Protein AF-A0A818KRZ2-F1 (afdb_monomer_lite)

Foldseek 3Di:
DDDDDPPDDPVCVVVVVVVLVCLQPPVLVVLVVLQVCQVPPPAFAAAEAEFAAFPLAPPPVVVDTDDPPLCVCLCVVDPPPSRHGDPLSSVLSVLNVQLVVCCVPVVCSDHGDDAQAWHWYQYPDPVRIDTDRPDHPVSLQVSLVSCCVVPVLAQQNDQDQVVLVVRPQWHDDDRGIHGDDDPPPPPPDPPPPPPPPPVPPDPPPDDDD

Structure (mmCIF, N/CA/C/O backbone):
data_AF-A0A818KRZ2-F1
#
_entry.id   AF-A0A818KRZ2-F1
#
loop_
_atom_site.group_PDB
_atom_site.id
_atom_site.type_symbol
_atom_site.label_atom_id
_atom_site.label_alt_id
_atom_site.label_comp_id
_atom_site.label_asym_id
_atom_site.label_entity_id
_atom_site.label_seq_id
_atom_site.pdbx_PDB_ins_code
_atom_site.Cartn_x
_atom_site.Cartn_y
_atom_site.Cartn_z
_atom_site.occupancy
_atom_site.B_iso_or_equiv
_atom_site.auth_seq_id
_atom_site.aut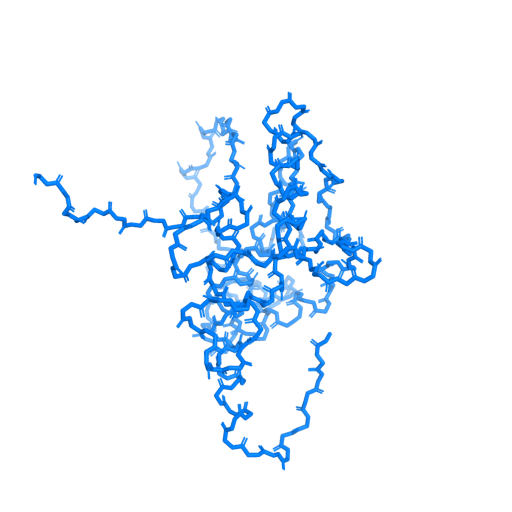h_comp_id
_atom_site.auth_asym_id
_atom_site.auth_atom_id
_atom_site.pdbx_PDB_model_num
ATOM 1 N N . MET A 1 1 ? -12.958 5.045 -10.271 1.00 35.22 1 MET A N 1
ATOM 2 C CA . MET A 1 1 ? -12.657 4.332 -11.533 1.00 35.22 1 MET A CA 1
ATOM 3 C C . MET A 1 1 ? -13.160 2.905 -11.387 1.00 35.22 1 MET A C 1
ATOM 5 O O . MET A 1 1 ? -12.736 2.282 -10.426 1.00 35.22 1 MET A O 1
ATOM 9 N N . LEU A 1 2 ? -14.032 2.307 -12.196 1.00 37.75 2 LEU A N 1
ATOM 10 C CA . LEU A 1 2 ? -15.105 2.697 -13.127 1.00 37.75 2 LEU A CA 1
ATOM 11 C C . LEU A 1 2 ? -16.080 1.497 -13.057 1.00 37.75 2 LEU A C 1
ATOM 13 O O . LEU A 1 2 ? -15.628 0.360 -12.931 1.00 37.75 2 LEU A O 1
ATOM 17 N N . ILE A 1 3 ? -17.388 1.747 -13.086 1.00 43.53 3 ILE A N 1
ATOM 18 C CA . ILE A 1 3 ? -18.401 0.705 -13.301 1.00 43.53 3 ILE A CA 1
ATOM 19 C C . ILE A 1 3 ? -18.205 0.212 -14.738 1.00 43.53 3 ILE A C 1
ATOM 21 O O . ILE A 1 3 ? -18.146 1.050 -15.638 1.00 43.53 3 ILE A O 1
ATOM 25 N N . VAL A 1 4 ? -18.084 -1.098 -14.956 1.00 43.69 4 VAL A N 1
ATOM 26 C CA . VAL A 1 4 ? -18.073 -1.669 -16.308 1.00 43.69 4 VAL A CA 1
ATOM 27 C C . VAL A 1 4 ? -19.298 -2.561 -16.473 1.00 43.69 4 VAL A C 1
ATOM 29 O O . VAL A 1 4 ? -19.545 -3.468 -15.680 1.00 43.69 4 VAL A O 1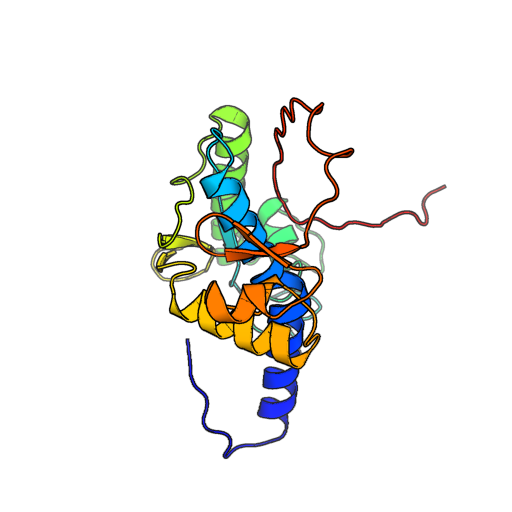
ATOM 32 N N . ASP A 1 5 ? -20.075 -2.191 -17.484 1.00 36.03 5 ASP A N 1
ATOM 33 C CA . ASP A 1 5 ? -21.198 -2.884 -18.102 1.00 36.03 5 ASP A CA 1
ATOM 34 C C . ASP A 1 5 ? -20.821 -4.343 -18.459 1.00 36.03 5 ASP A C 1
ATOM 36 O O . ASP A 1 5 ? -19.790 -4.555 -19.095 1.00 36.03 5 ASP A O 1
ATOM 40 N N . PRO A 1 6 ? -21.608 -5.359 -18.058 1.00 41.44 6 PRO A N 1
ATOM 41 C CA . PRO A 1 6 ? -21.278 -6.777 -18.237 1.00 41.44 6 PRO A CA 1
ATOM 42 C C . PRO A 1 6 ? -21.493 -7.314 -19.668 1.00 41.44 6 PRO A C 1
ATOM 44 O O . PRO A 1 6 ? -21.598 -8.526 -19.851 1.00 41.44 6 PRO A O 1
ATOM 47 N N . SER A 1 7 ? -21.596 -6.462 -20.690 1.00 37.22 7 SER A N 1
ATOM 48 C CA . SER A 1 7 ? -21.938 -6.887 -22.056 1.00 37.22 7 SER A CA 1
ATOM 49 C C . SER A 1 7 ? -20.762 -7.276 -22.973 1.00 37.22 7 SER A C 1
ATOM 51 O O . SER A 1 7 ? -20.989 -7.477 -24.168 1.00 37.22 7 SER A O 1
ATOM 53 N N . THR A 1 8 ? -19.530 -7.474 -22.478 1.00 38.91 8 THR A N 1
ATOM 54 C CA . THR A 1 8 ? -18.381 -7.861 -23.331 1.00 38.91 8 THR A CA 1
ATOM 55 C C . THR A 1 8 ? -17.451 -8.960 -22.762 1.00 38.91 8 THR A C 1
ATOM 57 O O . THR A 1 8 ? -17.523 -9.355 -21.609 1.00 38.91 8 THR A O 1
ATOM 60 N N . THR A 1 9 ? -16.666 -9.535 -23.683 1.00 45.22 9 THR A N 1
ATOM 61 C CA . THR A 1 9 ? -15.865 -10.788 -23.743 1.00 45.22 9 THR A CA 1
ATOM 62 C C . THR A 1 9 ? -15.021 -11.246 -22.531 1.00 45.22 9 THR A C 1
ATOM 64 O O . THR A 1 9 ? -14.650 -10.438 -21.696 1.00 45.22 9 THR A O 1
ATOM 67 N N . ASP A 1 10 ? -14.584 -12.523 -22.524 1.00 49.34 10 ASP A N 1
ATOM 68 C CA . ASP A 1 10 ? -13.749 -13.258 -21.531 1.00 49.34 10 ASP A CA 1
ATOM 69 C C . ASP A 1 10 ? -12.653 -12.481 -20.762 1.00 49.34 10 ASP A C 1
ATOM 71 O O . ASP A 1 10 ? -12.344 -12.813 -19.613 1.00 49.34 10 ASP A O 1
ATOM 75 N N . LYS A 1 11 ? -12.067 -11.431 -21.354 1.00 55.47 11 LYS A N 1
ATOM 76 C CA . LYS A 1 11 ? -11.129 -10.524 -20.667 1.00 55.47 11 LYS A CA 1
ATOM 77 C C . LYS A 1 11 ? -11.783 -9.794 -19.489 1.00 55.47 11 LYS A C 1
ATOM 79 O O . LYS A 1 11 ? -11.109 -9.532 -18.495 1.00 55.47 11 LYS A O 1
ATOM 84 N N . ASP A 1 12 ? -13.081 -9.524 -19.562 1.00 65.44 12 ASP A N 1
ATOM 85 C CA . ASP A 1 12 ? -13.836 -8.832 -18.521 1.00 65.44 12 ASP A CA 1
ATOM 86 C C . ASP A 1 12 ? -14.047 -9.727 -17.295 1.00 65.44 12 ASP A C 1
ATOM 88 O O . ASP A 1 12 ? -13.900 -9.248 -16.173 1.00 65.44 12 ASP A O 1
ATOM 92 N N . TYR A 1 13 ? -14.249 -11.040 -17.472 1.00 72.06 13 TYR A N 1
ATOM 93 C CA . TYR A 1 13 ? -14.321 -11.988 -16.352 1.00 72.06 13 TYR A CA 1
ATOM 94 C C . TYR A 1 13 ? -12.969 -12.208 -15.682 1.00 72.06 13 TYR A C 1
ATOM 96 O O . TYR A 1 13 ? -12.889 -12.177 -14.454 1.00 72.06 13 TYR A O 1
ATOM 104 N N . PHE A 1 14 ? -11.900 -12.397 -16.463 1.00 74.56 14 PHE A N 1
ATOM 105 C CA . PHE A 1 14 ? -10.555 -12.531 -15.904 1.00 74.56 14 PHE A CA 1
ATOM 106 C C . PHE A 1 14 ? -10.161 -11.275 -15.115 1.00 74.56 14 PHE A C 1
ATOM 108 O O . PHE A 1 14 ? -9.671 -11.371 -13.986 1.00 74.56 14 PHE A O 1
ATOM 115 N N . ASN A 1 15 ? -10.417 -10.092 -15.680 1.00 72.75 15 ASN A N 1
ATOM 116 C CA . ASN A 1 15 ? -10.163 -8.829 -15.003 1.00 72.75 15 ASN A CA 1
ATOM 117 C C . ASN A 1 15 ? -11.039 -8.695 -13.755 1.00 72.75 15 ASN A C 1
ATOM 119 O O . ASN A 1 15 ? -10.509 -8.411 -12.686 1.00 72.75 15 ASN A O 1
ATOM 123 N N . ALA A 1 16 ? -12.349 -8.943 -13.846 1.00 73.06 16 ALA A N 1
ATOM 124 C CA . ALA A 1 16 ? -13.262 -8.867 -12.706 1.00 73.06 16 ALA A CA 1
ATOM 125 C C . ALA A 1 16 ? -12.842 -9.804 -11.566 1.00 73.06 16 ALA A C 1
ATOM 127 O O . ALA A 1 16 ? -12.802 -9.381 -10.410 1.00 73.06 16 ALA A O 1
ATOM 128 N N . PHE A 1 17 ? -12.458 -11.041 -11.884 1.00 79.75 17 PHE A N 1
ATOM 129 C CA . PHE A 1 17 ? -11.946 -11.996 -10.907 1.00 79.75 17 PHE A CA 1
ATOM 130 C C . PHE A 1 17 ? -10.616 -11.533 -10.297 1.00 79.75 17 PHE A C 1
ATOM 132 O O . PHE A 1 17 ? -10.459 -11.547 -9.079 1.00 79.75 17 PHE A O 1
ATOM 139 N N . SER A 1 18 ? -9.683 -11.039 -11.114 1.00 77.56 18 SER A N 1
ATOM 140 C CA . SER A 1 18 ? -8.402 -10.500 -10.636 1.00 77.56 18 SER A CA 1
ATOM 141 C C . SER A 1 18 ? -8.599 -9.302 -9.704 1.00 77.56 18 SER A C 1
ATOM 143 O O . SER A 1 18 ? -7.968 -9.223 -8.651 1.00 77.56 18 SER A O 1
ATOM 145 N N . TRP A 1 19 ? -9.526 -8.398 -10.036 1.00 76.31 19 TRP A N 1
ATOM 146 C CA . TRP A 1 19 ? -9.917 -7.283 -9.174 1.00 76.31 19 TRP A CA 1
ATOM 147 C C . TRP A 1 19 ? -10.544 -7.763 -7.873 1.00 76.31 19 TRP A C 1
ATOM 149 O O . TRP A 1 19 ? -10.250 -7.209 -6.818 1.00 76.31 19 TRP A O 1
ATOM 159 N N . LEU A 1 20 ? -11.414 -8.767 -7.936 1.00 78.25 20 LEU A N 1
ATOM 160 C CA . LEU A 1 20 ? -12.075 -9.343 -6.773 1.00 78.25 20 LEU A CA 1
ATOM 161 C C . LEU A 1 20 ? -11.045 -9.941 -5.795 1.00 78.25 20 LEU A C 1
ATOM 163 O O . LEU A 1 20 ? -11.058 -9.593 -4.615 1.00 78.25 20 LEU A O 1
ATOM 167 N N . ILE A 1 21 ? -10.094 -10.731 -6.300 1.00 82.00 21 ILE A N 1
ATOM 168 C CA . ILE A 1 21 ? -8.977 -11.304 -5.530 1.00 82.00 21 ILE A CA 1
ATOM 169 C C . ILE A 1 21 ? -8.075 -10.201 -4.958 1.00 82.00 21 ILE A C 1
ATOM 171 O O . ILE A 1 21 ? -7.775 -10.212 -3.766 1.00 82.00 21 ILE A O 1
ATOM 175 N N . ALA A 1 22 ? -7.688 -9.205 -5.761 1.00 78.12 22 ALA A N 1
ATOM 176 C CA . ALA A 1 22 ? -6.863 -8.088 -5.293 1.00 78.12 22 ALA A CA 1
ATOM 177 C C . ALA A 1 22 ? -7.568 -7.243 -4.214 1.00 78.12 22 ALA A C 1
ATOM 179 O O . ALA A 1 22 ? -6.926 -6.784 -3.263 1.00 78.12 22 ALA A O 1
ATOM 180 N N . ASN A 1 23 ? -8.888 -7.053 -4.336 1.00 79.19 23 ASN A N 1
ATOM 181 C CA . ASN A 1 23 ? -9.690 -6.369 -3.323 1.00 79.19 23 ASN A CA 1
ATOM 182 C C . ASN A 1 23 ? -9.704 -7.155 -2.011 1.00 79.19 23 ASN A C 1
ATOM 184 O O . ASN A 1 23 ? -9.446 -6.564 -0.965 1.00 79.19 23 ASN A O 1
ATOM 188 N N . TYR A 1 24 ? -9.947 -8.465 -2.075 1.00 80.44 24 TYR A N 1
ATOM 189 C CA . TYR A 1 24 ? -10.040 -9.319 -0.894 1.00 80.44 24 TYR A CA 1
ATOM 190 C C . TYR A 1 24 ? -8.699 -9.488 -0.169 1.00 80.44 24 TYR A C 1
ATOM 192 O O . TYR A 1 24 ? -8.632 -9.268 1.034 1.00 80.44 24 TYR A O 1
ATOM 200 N N . TYR A 1 25 ? -7.615 -9.811 -0.880 1.00 81.19 25 TYR A N 1
ATOM 201 C CA . TYR A 1 25 ? -6.333 -10.130 -0.238 1.00 81.19 25 TYR A CA 1
ATOM 202 C C . TYR A 1 25 ? -5.458 -8.918 0.087 1.00 81.19 25 TYR A C 1
ATOM 204 O O . TYR A 1 25 ? -4.608 -9.010 0.971 1.00 81.19 25 TYR A O 1
ATOM 212 N N . CYS A 1 26 ? -5.610 -7.797 -0.623 1.00 81.75 26 CYS A N 1
ATOM 213 C CA . CYS A 1 26 ? -4.684 -6.670 -0.487 1.00 81.75 26 CYS A CA 1
ATOM 214 C C . CYS A 1 26 ? -5.391 -5.363 -0.142 1.00 81.75 26 CYS A C 1
ATOM 216 O O . CYS A 1 26 ? -5.115 -4.779 0.907 1.00 81.75 26 CYS A O 1
ATOM 218 N N . TYR A 1 27 ? -6.287 -4.883 -1.008 1.00 79.94 27 TYR A N 1
ATOM 219 C CA . TYR A 1 27 ? -6.831 -3.527 -0.881 1.00 79.94 27 TYR A CA 1
ATOM 220 C C . TYR A 1 27 ? -7.712 -3.355 0.356 1.00 79.94 27 TYR A C 1
ATOM 222 O O . TYR A 1 27 ? -7.493 -2.416 1.118 1.00 79.94 27 TYR A O 1
ATOM 230 N N . CYS A 1 28 ? -8.688 -4.240 0.573 1.00 81.25 28 CYS A N 1
ATOM 231 C CA . CYS A 1 28 ? -9.624 -4.105 1.685 1.00 81.25 28 CYS A CA 1
ATOM 232 C C . CYS A 1 28 ? -8.955 -4.321 3.049 1.00 81.25 28 CYS A C 1
ATOM 234 O O . CYS A 1 28 ? -9.102 -3.439 3.896 1.00 81.25 28 CYS A O 1
ATOM 236 N N . PRO A 1 29 ? -8.139 -5.373 3.267 1.00 82.31 29 PRO A N 1
ATOM 237 C CA . PRO A 1 29 ? -7.411 -5.533 4.526 1.00 82.31 29 PRO A CA 1
ATOM 238 C C . PRO A 1 29 ? -6.482 -4.353 4.834 1.00 82.31 29 PRO A C 1
ATOM 240 O O . PRO A 1 29 ? -6.489 -3.838 5.951 1.00 82.31 29 PRO A O 1
ATOM 243 N N . SER A 1 30 ? -5.727 -3.871 3.836 1.00 83.88 30 SER A N 1
ATOM 244 C CA . SER A 1 30 ? -4.845 -2.709 4.015 1.00 83.88 30 SER A CA 1
ATOM 245 C C . SER A 1 30 ? -5.645 -1.466 4.391 1.00 83.88 30 SER A C 1
ATOM 247 O O . SER A 1 30 ? -5.262 -0.728 5.292 1.00 83.88 30 SER A O 1
ATOM 249 N N . PHE A 1 31 ? -6.787 -1.256 3.738 1.00 79.25 31 PHE A N 1
ATOM 250 C CA . PHE A 1 31 ? -7.674 -0.141 4.026 1.00 79.25 31 PHE A CA 1
ATOM 251 C C . PHE A 1 31 ? -8.222 -0.165 5.462 1.00 79.25 31 PHE A C 1
ATOM 253 O O . PHE A 1 31 ? -8.087 0.838 6.169 1.00 79.25 31 PHE A O 1
ATOM 260 N N . TYR A 1 32 ? -8.793 -1.289 5.914 1.00 76.88 32 TYR A N 1
ATOM 261 C CA . TYR A 1 32 ? -9.285 -1.416 7.291 1.00 76.88 32 TYR A CA 1
ATOM 262 C C . TYR A 1 32 ? -8.161 -1.188 8.301 1.00 76.88 32 TYR A C 1
ATOM 264 O O . TYR A 1 32 ? -8.336 -0.420 9.247 1.00 76.88 32 TYR A O 1
ATOM 272 N N . LEU A 1 33 ? -6.978 -1.755 8.049 1.00 81.25 33 LEU A N 1
ATOM 273 C CA . LEU A 1 33 ? -5.803 -1.550 8.888 1.00 81.25 33 LEU A CA 1
ATOM 274 C C . LEU A 1 33 ? -5.402 -0.070 8.967 1.00 81.25 33 LEU A C 1
ATOM 276 O O . LEU A 1 33 ? -5.163 0.440 10.059 1.00 81.25 33 LEU A O 1
ATOM 280 N N . PHE A 1 34 ? -5.355 0.648 7.843 1.00 83.50 34 PHE A N 1
ATOM 281 C CA . PHE A 1 34 ? -4.995 2.069 7.837 1.00 83.50 34 PHE A CA 1
ATOM 282 C C . PHE A 1 34 ? -6.026 2.935 8.566 1.00 83.50 34 PHE A C 1
ATOM 284 O O . PHE A 1 34 ? -5.635 3.841 9.300 1.00 83.50 34 PHE A O 1
ATOM 291 N N . ASN A 1 35 ? -7.322 2.650 8.414 1.00 79.62 35 ASN A N 1
ATOM 292 C CA . ASN A 1 35 ? -8.381 3.348 9.146 1.00 79.62 35 ASN A CA 1
ATOM 293 C C . ASN A 1 35 ? -8.327 3.081 10.649 1.00 79.62 35 ASN A C 1
ATOM 295 O O . ASN A 1 35 ? -8.417 4.020 11.444 1.00 79.62 35 ASN A O 1
ATOM 299 N N . TYR A 1 36 ? -8.149 1.818 11.035 1.00 78.06 36 TYR A N 1
ATOM 300 C CA . TYR A 1 36 ? -8.000 1.427 12.428 1.00 78.06 36 TYR A CA 1
ATOM 301 C C . TYR A 1 36 ? -6.804 2.145 13.056 1.00 78.06 36 TYR A C 1
ATOM 303 O O . TYR A 1 36 ? -6.960 2.883 14.029 1.00 78.06 36 TYR A O 1
ATOM 311 N N . LEU A 1 37 ? -5.626 2.036 12.432 1.00 79.81 37 LEU A N 1
ATOM 312 C CA . LEU A 1 37 ? -4.413 2.699 12.903 1.00 79.81 37 LEU A CA 1
ATOM 313 C C . LEU A 1 37 ? -4.586 4.220 12.974 1.00 79.81 37 LEU A C 1
ATOM 315 O O . LEU A 1 37 ? -4.129 4.822 13.939 1.00 79.81 37 LEU A O 1
ATOM 319 N N . ALA A 1 38 ? -5.261 4.848 12.006 1.00 79.19 38 ALA A N 1
ATOM 320 C CA . ALA A 1 38 ? -5.508 6.293 12.020 1.00 79.19 38 ALA A CA 1
ATOM 321 C C . ALA A 1 38 ? -6.427 6.740 13.165 1.00 79.19 38 ALA A C 1
ATOM 323 O O . ALA A 1 38 ? -6.369 7.898 13.570 1.00 79.19 38 ALA A O 1
ATOM 324 N N . THR A 1 39 ? -7.265 5.834 13.674 1.00 77.88 39 THR A N 1
ATOM 325 C CA . THR A 1 39 ? -8.173 6.095 14.798 1.00 77.88 39 THR A CA 1
ATOM 326 C C . THR A 1 39 ? -7.473 5.902 16.139 1.00 77.88 39 THR A C 1
ATOM 328 O O . THR A 1 39 ? -7.672 6.690 17.061 1.00 77.88 39 THR A O 1
ATOM 331 N N . ILE A 1 40 ? -6.664 4.846 16.263 1.00 76.06 40 ILE A N 1
ATOM 332 C CA . ILE A 1 40 ? -6.110 4.419 17.555 1.00 76.06 40 ILE A CA 1
ATOM 333 C C . ILE A 1 40 ? -4.674 4.891 17.811 1.00 76.06 40 ILE A C 1
ATOM 335 O O . ILE A 1 40 ? -4.226 4.903 18.956 1.00 76.06 40 ILE A O 1
ATOM 339 N N . SER A 1 41 ? -3.927 5.251 16.767 1.00 78.38 41 SER A N 1
ATOM 340 C CA . SER A 1 41 ? -2.526 5.651 16.884 1.00 78.38 41 SER A CA 1
ATOM 341 C C . SER A 1 41 ? -2.391 7.159 17.044 1.00 78.38 41 SER A C 1
ATOM 343 O O . SER A 1 41 ? -3.011 7.938 16.328 1.00 78.38 41 SER A O 1
ATOM 345 N N . SER A 1 42 ? -1.491 7.582 17.930 1.00 80.19 42 SER A N 1
ATOM 346 C CA . SER A 1 42 ? -1.014 8.969 17.987 1.00 80.19 42 SER A CA 1
ATOM 347 C C . SER A 1 42 ? 0.066 9.271 16.939 1.00 80.19 42 SER A C 1
ATOM 349 O O . SER A 1 42 ? 0.474 10.423 16.782 1.00 80.19 42 SER A O 1
ATOM 351 N N . SER A 1 43 ? 0.556 8.249 16.229 1.00 85.12 43 SER A N 1
ATOM 352 C CA . SER A 1 43 ? 1.598 8.394 15.211 1.00 85.12 43 SER A CA 1
ATOM 353 C C . SER A 1 43 ? 1.019 8.833 13.870 1.00 85.12 43 SER A C 1
ATOM 355 O O . SER A 1 43 ? -0.072 8.426 13.482 1.00 85.12 43 SER A O 1
ATOM 357 N N . SER A 1 44 ? 1.793 9.617 13.116 1.00 87.69 44 SER A N 1
ATOM 358 C CA . SER A 1 44 ? 1.449 9.932 11.728 1.00 87.69 44 SER A CA 1
ATOM 359 C C . SER A 1 44 ? 1.585 8.694 10.843 1.00 87.69 44 SER A C 1
ATOM 361 O O . SER A 1 44 ? 2.604 8.007 10.879 1.00 87.69 44 SER A O 1
ATOM 363 N N . ILE A 1 45 ? 0.567 8.438 10.027 1.00 87.31 45 ILE A N 1
ATOM 364 C CA . ILE A 1 45 ? 0.522 7.319 9.081 1.00 87.31 45 ILE A CA 1
ATOM 365 C C . ILE A 1 45 ? 0.707 7.878 7.678 1.00 87.31 45 ILE A C 1
ATOM 367 O O . ILE A 1 45 ? 0.174 8.939 7.368 1.00 87.31 45 ILE A O 1
ATOM 371 N N . TYR A 1 46 ? 1.433 7.174 6.815 1.00 87.62 46 TYR A N 1
ATOM 372 C CA . TYR A 1 46 ? 1.664 7.589 5.434 1.00 87.62 46 TYR A CA 1
ATOM 373 C C . TYR A 1 46 ? 1.286 6.446 4.501 1.00 87.62 46 TYR A C 1
ATOM 375 O O . TYR A 1 46 ? 1.886 5.378 4.549 1.00 87.62 46 TYR A O 1
ATOM 383 N N . VAL A 1 47 ? 0.273 6.673 3.666 1.00 86.88 47 VAL A N 1
ATOM 384 C CA . VAL A 1 47 ? -0.263 5.674 2.733 1.00 86.88 47 VAL A CA 1
ATOM 385 C C . VAL A 1 47 ? -0.041 6.159 1.309 1.00 86.88 47 VAL A C 1
ATOM 387 O O . VAL A 1 47 ? -0.248 7.342 1.018 1.00 86.88 47 VAL A O 1
ATOM 390 N N . TYR A 1 48 ? 0.360 5.246 0.428 1.00 86.94 48 TYR A N 1
ATOM 391 C CA . TYR A 1 48 ? 0.462 5.499 -1.002 1.00 86.94 48 TYR A CA 1
ATOM 392 C C . TYR A 1 48 ? -0.173 4.369 -1.813 1.00 86.94 48 TYR A C 1
ATOM 394 O O . TYR A 1 48 ? -0.340 3.254 -1.322 1.00 86.94 48 TYR A O 1
ATOM 402 N N . LEU A 1 49 ? -0.501 4.670 -3.067 1.00 85.50 49 LEU A N 1
ATOM 403 C CA . LEU A 1 49 ? -0.890 3.701 -4.076 1.00 85.50 49 LEU A CA 1
ATOM 404 C C . LEU A 1 49 ? 0.019 3.845 -5.299 1.00 85.50 49 LEU A C 1
ATOM 406 O O . LEU A 1 49 ? 0.133 4.926 -5.875 1.00 85.50 49 LEU A O 1
ATOM 410 N N . PHE A 1 50 ? 0.668 2.753 -5.689 1.00 86.19 50 PHE A N 1
ATOM 411 C CA . PHE A 1 50 ? 1.487 2.693 -6.894 1.00 86.19 50 PHE A CA 1
ATOM 412 C C . PHE A 1 50 ? 0.656 2.110 -8.039 1.00 86.19 50 PHE A C 1
ATOM 414 O O . PHE A 1 50 ? 0.151 0.996 -7.917 1.00 86.19 50 PHE A O 1
ATOM 421 N N . ILE A 1 51 ? 0.472 2.875 -9.119 1.00 82.75 51 ILE A N 1
ATOM 422 C CA . ILE A 1 51 ? -0.362 2.459 -10.264 1.00 82.75 51 ILE A CA 1
ATOM 423 C C . ILE A 1 51 ? 0.380 2.467 -11.602 1.00 82.75 51 ILE A C 1
ATOM 425 O O . ILE A 1 51 ? -0.205 2.073 -12.612 1.00 82.75 51 ILE A O 1
ATOM 429 N N . HIS A 1 52 ? 1.646 2.890 -11.614 1.00 84.12 52 HIS A N 1
ATOM 430 C CA . HIS A 1 52 ? 2.430 3.016 -12.838 1.00 84.12 52 HIS A CA 1
ATOM 431 C C . HIS A 1 52 ? 2.759 1.637 -13.445 1.00 84.12 52 HIS A C 1
ATOM 433 O O . HIS A 1 52 ? 3.425 0.832 -12.787 1.00 84.12 52 HIS A O 1
ATOM 439 N N . PRO A 1 53 ? 2.331 1.337 -14.684 1.00 81.12 53 PRO A N 1
ATOM 440 C CA . PRO A 1 53 ? 2.721 0.110 -15.366 1.00 81.12 53 PRO A CA 1
ATOM 441 C C . PRO A 1 53 ? 4.177 0.209 -15.827 1.00 81.12 53 PRO A C 1
ATOM 443 O O . PRO A 1 53 ? 4.527 1.088 -16.611 1.00 81.12 53 PRO A O 1
ATOM 446 N N . SER A 1 54 ? 5.028 -0.700 -15.355 1.00 81.62 54 SER A N 1
ATOM 447 C CA . SER A 1 54 ? 6.435 -0.695 -15.751 1.00 81.62 54 SER A CA 1
ATOM 448 C C . SER A 1 54 ? 6.628 -1.288 -17.151 1.00 81.62 54 SER A C 1
ATOM 450 O O . SER A 1 54 ? 6.167 -2.399 -17.432 1.00 81.62 54 SER A O 1
ATOM 452 N N . GLU A 1 55 ? 7.317 -0.558 -18.033 1.00 82.31 55 GLU A N 1
ATOM 453 C CA . GLU A 1 55 ? 7.488 -0.946 -19.443 1.00 82.31 55 GLU A CA 1
ATOM 454 C C . GLU A 1 55 ? 8.246 -2.269 -19.588 1.00 82.31 55 GLU A C 1
ATOM 456 O O . GLU A 1 55 ? 7.825 -3.156 -20.328 1.00 82.31 55 GLU A O 1
ATOM 461 N N . ASN A 1 56 ? 9.334 -2.426 -18.833 1.00 79.31 56 ASN A N 1
ATOM 462 C CA . ASN A 1 56 ? 10.219 -3.590 -18.916 1.00 79.31 56 ASN A CA 1
ATOM 463 C C . ASN A 1 56 ? 9.894 -4.672 -17.884 1.00 79.31 56 ASN A C 1
ATOM 465 O O . ASN A 1 56 ? 10.725 -5.532 -17.603 1.00 79.31 56 ASN A O 1
ATOM 469 N N . TRP A 1 57 ? 8.712 -4.628 -17.275 1.00 78.62 57 TRP A N 1
ATOM 470 C CA . TRP A 1 57 ? 8.363 -5.574 -16.231 1.00 78.62 57 TRP A CA 1
ATOM 471 C C . TRP A 1 57 ? 8.067 -6.966 -16.799 1.00 78.62 57 TRP A C 1
ATOM 473 O O . TRP A 1 57 ? 7.364 -7.146 -17.790 1.00 78.62 57 TRP A O 1
ATOM 483 N N . ILE A 1 58 ? 8.635 -7.997 -16.172 1.00 72.50 58 ILE A N 1
ATOM 484 C CA . ILE A 1 58 ? 8.592 -9.376 -16.690 1.00 72.50 58 ILE A CA 1
ATOM 485 C C . ILE A 1 58 ? 7.173 -9.956 -16.788 1.00 72.50 58 ILE A C 1
ATOM 487 O O . ILE A 1 58 ? 6.948 -10.921 -17.514 1.00 72.50 58 ILE A O 1
ATOM 491 N N . PHE A 1 59 ? 6.211 -9.355 -16.083 1.00 66.38 59 PHE A N 1
ATOM 492 C CA . PHE A 1 59 ? 4.795 -9.726 -16.120 1.00 66.38 59 PHE A CA 1
ATOM 493 C C . PHE A 1 59 ? 3.950 -8.803 -17.028 1.00 66.38 59 PHE A C 1
ATOM 495 O O . PHE A 1 59 ? 2.740 -8.998 -17.147 1.00 66.38 59 PHE A O 1
ATOM 502 N N . THR A 1 60 ? 4.574 -7.841 -17.722 1.00 57.22 60 THR A N 1
ATOM 503 C CA . THR A 1 60 ? 3.930 -6.858 -18.614 1.00 57.22 60 THR A CA 1
ATOM 504 C C . THR A 1 60 ? 3.269 -7.402 -19.890 1.00 57.22 60 THR A C 1
ATOM 506 O O . THR A 1 60 ? 2.312 -6.756 -20.326 1.00 57.22 60 THR A O 1
ATOM 509 N N . PRO A 1 61 ? 3.612 -8.565 -20.500 1.00 55.06 61 PRO A N 1
ATOM 510 C CA . PRO A 1 61 ? 2.922 -8.991 -21.729 1.00 55.06 61 PRO A CA 1
ATOM 511 C C . PRO A 1 61 ? 1.426 -9.316 -21.539 1.00 55.06 61 PRO A C 1
ATOM 513 O O . PRO A 1 61 ? 0.738 -9.626 -22.507 1.00 55.06 61 PRO A O 1
ATOM 516 N N . LEU A 1 62 ? 0.898 -9.223 -20.315 1.00 55.56 62 LEU A N 1
ATOM 517 C CA . LEU A 1 62 ? -0.502 -9.480 -19.985 1.00 55.56 62 LEU A CA 1
ATOM 518 C C . LEU A 1 62 ? -1.411 -8.232 -20.041 1.00 55.56 62 LEU A C 1
ATOM 520 O O . LEU A 1 62 ? -2.580 -8.329 -19.680 1.00 55.56 62 LEU A O 1
ATOM 524 N N . HIS A 1 63 ? -0.921 -7.075 -20.516 1.00 57.16 63 HIS A N 1
ATOM 525 C CA . HIS A 1 63 ? -1.676 -5.805 -20.566 1.00 57.16 63 HIS A CA 1
ATOM 526 C C . HIS A 1 63 ? -2.282 -5.380 -19.217 1.00 57.16 63 HIS A C 1
ATOM 528 O O . HIS A 1 63 ? -3.285 -4.665 -19.171 1.00 57.16 63 HIS A O 1
ATOM 534 N N . PHE A 1 64 ? -1.694 -5.819 -18.106 1.00 62.41 64 PHE A N 1
ATOM 535 C CA . PHE A 1 64 ? -2.097 -5.326 -16.801 1.00 62.41 64 PHE A CA 1
ATOM 536 C C . PHE A 1 64 ? -1.565 -3.911 -16.589 1.00 62.41 64 PHE A C 1
ATOM 538 O O . PHE A 1 64 ? -0.505 -3.540 -17.094 1.00 62.41 64 PHE A O 1
ATOM 545 N N . ASN A 1 65 ? -2.294 -3.135 -15.785 1.00 64.69 65 ASN A N 1
ATOM 546 C CA . ASN A 1 65 ? -1.726 -1.958 -15.129 1.00 64.69 65 ASN A CA 1
ATOM 547 C C . A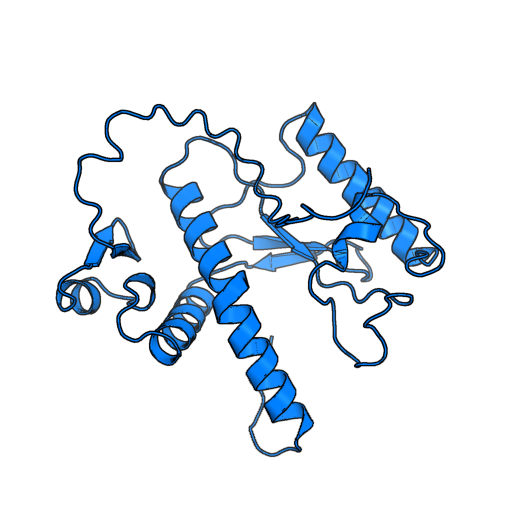SN A 1 65 ? -0.609 -2.405 -14.152 1.00 64.69 65 ASN A C 1
ATOM 549 O O . ASN A 1 65 ? -0.151 -3.548 -14.200 1.00 64.69 65 ASN A O 1
ATOM 553 N N . ALA A 1 66 ? -0.179 -1.543 -13.225 1.00 75.25 66 ALA A N 1
ATOM 554 C CA . ALA A 1 66 ? 0.710 -1.958 -12.136 1.00 75.25 66 ALA A CA 1
ATOM 555 C C . ALA A 1 66 ? 0.250 -3.280 -11.484 1.00 75.25 66 ALA A C 1
ATOM 557 O O . ALA A 1 66 ? -0.848 -3.369 -10.930 1.00 75.25 66 ALA A O 1
ATOM 558 N N . THR A 1 67 ? 1.090 -4.315 -11.564 1.00 77.50 67 THR A N 1
ATOM 559 C CA . THR A 1 67 ? 0.883 -5.587 -10.864 1.00 77.50 67 THR A CA 1
ATOM 560 C C . THR A 1 67 ? 1.493 -5.524 -9.467 1.00 77.50 67 THR A C 1
ATOM 562 O O . THR A 1 67 ? 2.256 -4.610 -9.143 1.00 77.50 67 THR A O 1
ATOM 565 N N . HIS A 1 68 ? 1.212 -6.531 -8.639 1.00 81.06 68 HIS A N 1
ATOM 566 C CA . HIS A 1 68 ? 1.902 -6.694 -7.361 1.00 81.06 68 HIS A CA 1
ATOM 567 C C . HIS A 1 68 ? 3.430 -6.644 -7.557 1.00 81.06 68 HIS A C 1
ATOM 569 O O . HIS A 1 68 ? 3.942 -7.241 -8.510 1.00 81.06 68 HIS A O 1
ATOM 575 N N . LEU A 1 69 ? 4.124 -5.927 -6.666 1.00 82.62 69 LEU A N 1
ATOM 576 C CA . LEU A 1 69 ? 5.581 -5.739 -6.625 1.00 82.62 69 LEU A CA 1
ATOM 577 C C . LEU A 1 69 ? 6.185 -4.868 -7.740 1.00 82.62 69 LEU A C 1
ATOM 579 O O . LEU A 1 69 ? 7.409 -4.715 -7.786 1.00 82.62 69 LEU A O 1
ATOM 583 N N . THR A 1 70 ? 5.371 -4.269 -8.615 1.00 83.94 70 THR A N 1
ATOM 584 C CA . THR A 1 70 ? 5.873 -3.356 -9.664 1.00 83.94 70 THR A CA 1
ATOM 585 C C . THR A 1 70 ? 6.562 -2.116 -9.112 1.00 83.94 70 THR A C 1
ATOM 587 O O . THR A 1 70 ? 7.375 -1.517 -9.806 1.00 83.94 70 THR A O 1
ATOM 590 N N . GLU A 1 71 ? 6.292 -1.735 -7.866 1.00 86.00 71 GLU A N 1
ATOM 591 C CA . GLU A 1 71 ? 6.916 -0.599 -7.197 1.00 86.00 71 GLU A CA 1
ATOM 592 C C . GLU A 1 71 ? 8.372 -0.865 -6.785 1.00 86.00 71 GLU A C 1
ATOM 594 O O . GLU A 1 71 ? 9.152 0.079 -6.635 1.00 86.00 71 GLU A O 1
ATOM 599 N N . ILE A 1 72 ? 8.768 -2.135 -6.619 1.00 87.12 72 ILE A N 1
ATOM 600 C CA . ILE A 1 72 ? 10.081 -2.512 -6.073 1.00 87.12 72 ILE A CA 1
ATOM 601 C C . ILE A 1 72 ? 11.235 -1.918 -6.895 1.00 87.12 72 ILE A C 1
ATOM 603 O O . ILE A 1 72 ? 12.094 -1.257 -6.301 1.00 87.12 72 ILE A O 1
ATOM 607 N N . PRO A 1 73 ? 11.290 -2.069 -8.234 1.00 87.19 73 PRO A N 1
ATOM 608 C CA . PRO A 1 73 ? 12.371 -1.479 -9.019 1.00 87.19 73 PRO A CA 1
ATOM 609 C C . PRO A 1 73 ? 12.499 0.040 -8.844 1.00 87.19 73 PRO A C 1
ATOM 611 O O . PRO A 1 73 ? 13.611 0.565 -8.829 1.00 87.19 73 PRO A O 1
ATOM 614 N N . TYR A 1 74 ? 11.384 0.742 -8.629 1.00 89.56 74 TYR A N 1
ATOM 615 C CA . TYR A 1 74 ? 11.365 2.193 -8.443 1.00 89.56 74 TYR A CA 1
ATOM 616 C C . TYR A 1 74 ? 11.893 2.598 -7.067 1.00 89.56 74 TYR A C 1
ATOM 618 O O . TYR A 1 74 ? 12.656 3.560 -6.978 1.00 89.56 74 TYR A O 1
ATOM 626 N N . VAL A 1 75 ? 11.526 1.867 -6.009 1.00 88.75 75 VAL A N 1
ATOM 627 C CA . VAL A 1 75 ? 11.983 2.132 -4.633 1.00 88.75 75 VAL A CA 1
ATOM 628 C C . VAL A 1 75 ? 13.488 1.896 -4.487 1.00 88.75 75 VAL A C 1
ATOM 630 O O . VAL A 1 75 ? 14.168 2.686 -3.837 1.00 88.75 75 VAL A O 1
ATOM 633 N N . PHE A 1 76 ? 14.018 0.838 -5.104 1.00 88.31 76 PHE A N 1
ATOM 634 C CA . PHE A 1 76 ? 15.425 0.445 -4.958 1.00 88.31 76 PHE A CA 1
ATOM 635 C C . PHE A 1 76 ? 16.352 0.995 -6.043 1.00 88.31 76 PHE A C 1
ATOM 637 O O . PHE A 1 76 ? 17.539 0.678 -6.036 1.00 88.31 76 PHE A O 1
ATOM 644 N N . HIS A 1 77 ? 15.830 1.799 -6.972 1.00 86.75 77 HIS A N 1
ATOM 645 C CA . HIS A 1 77 ? 16.571 2.228 -8.161 1.00 86.75 77 HIS A CA 1
ATOM 646 C C . HIS A 1 77 ? 17.183 1.048 -8.931 1.00 86.75 77 HIS A C 1
ATOM 648 O O . HIS A 1 77 ? 18.335 1.083 -9.367 1.00 86.75 77 HIS A O 1
ATOM 654 N N . ASN A 1 78 ? 16.440 -0.052 -9.007 1.00 77.38 78 ASN A N 1
ATOM 655 C CA . ASN A 1 78 ? 16.988 -1.317 -9.448 1.00 77.38 78 ASN A CA 1
ATOM 656 C C . ASN A 1 78 ? 17.232 -1.312 -10.963 1.00 77.38 78 ASN A C 1
ATOM 658 O O . ASN A 1 78 ? 16.351 -0.944 -11.735 1.00 77.38 78 ASN A O 1
ATOM 662 N N . GLN A 1 79 ? 18.417 -1.759 -11.380 1.00 64.56 79 GLN A N 1
ATOM 663 C CA . GLN A 1 79 ? 18.853 -1.789 -12.779 1.00 64.56 79 GLN A CA 1
ATOM 664 C C . GLN A 1 79 ? 19.112 -3.211 -13.302 1.00 64.56 79 GLN A C 1
ATOM 666 O O . GLN A 1 79 ? 19.794 -3.372 -14.318 1.00 64.56 79 GLN A O 1
ATOM 671 N N . PHE A 1 80 ? 18.602 -4.262 -12.641 1.00 67.06 80 PHE A N 1
ATOM 672 C CA . PHE A 1 80 ? 18.697 -5.614 -13.205 1.00 67.06 80 PHE A CA 1
ATOM 673 C C . PHE A 1 80 ? 18.135 -5.644 -14.631 1.00 67.06 80 PHE A C 1
ATOM 675 O O . PHE A 1 80 ? 17.154 -4.969 -14.934 1.00 67.06 80 PHE A O 1
ATOM 682 N N . ALA A 1 81 ? 18.752 -6.445 -15.506 1.00 60.69 81 ALA A N 1
ATOM 683 C CA . ALA A 1 81 ? 18.454 -6.466 -16.942 1.00 60.69 81 ALA A CA 1
ATOM 684 C C . ALA A 1 81 ? 16.959 -6.669 -17.265 1.00 60.69 81 ALA A C 1
ATOM 686 O O . ALA A 1 81 ? 16.473 -6.142 -18.257 1.00 60.69 81 ALA A O 1
ATOM 687 N N . ALA A 1 82 ? 16.230 -7.389 -16.407 1.00 64.44 82 ALA A N 1
ATOM 688 C CA . ALA A 1 82 ? 14.806 -7.681 -16.563 1.00 64.44 82 ALA A CA 1
ATOM 689 C C . ALA A 1 82 ? 13.861 -6.658 -15.893 1.00 64.44 82 ALA A C 1
ATOM 691 O O . ALA A 1 82 ? 12.656 -6.869 -15.872 1.00 64.44 82 ALA A O 1
ATOM 692 N N . THR A 1 83 ? 14.389 -5.585 -15.295 1.00 73.06 83 THR A N 1
ATOM 693 C CA . THR A 1 83 ? 13.609 -4.517 -14.641 1.00 73.06 83 THR A CA 1
ATOM 694 C C . THR A 1 83 ? 14.226 -3.140 -14.890 1.00 73.06 83 THR A C 1
ATOM 696 O O . THR A 1 83 ? 14.125 -2.256 -14.040 1.00 73.06 83 THR A O 1
ATOM 699 N N . GLN A 1 84 ? 14.941 -2.965 -16.008 1.00 83.56 84 GLN A N 1
ATOM 700 C CA . GLN A 1 84 ? 15.572 -1.686 -16.321 1.00 83.56 84 GLN A CA 1
ATOM 701 C C . GLN A 1 84 ? 14.504 -0.612 -16.491 1.00 83.56 84 GLN A C 1
ATOM 703 O O . GLN A 1 84 ? 13.599 -0.752 -17.308 1.00 83.56 84 GLN A O 1
ATOM 708 N N . LEU A 1 85 ? 14.626 0.463 -15.722 1.00 86.94 85 LEU A N 1
ATOM 709 C CA . LEU A 1 85 ? 13.710 1.589 -15.810 1.00 86.94 85 LEU A CA 1
ATOM 710 C C . LEU A 1 85 ? 14.009 2.415 -17.062 1.00 86.94 85 LEU A C 1
ATOM 712 O O . LEU A 1 85 ? 15.167 2.699 -17.377 1.00 86.94 85 LEU A O 1
ATOM 716 N N . THR A 1 86 ? 12.964 2.862 -17.748 1.00 87.81 86 THR A N 1
ATOM 717 C CA . THR A 1 86 ? 13.091 3.844 -18.830 1.00 87.81 86 THR A CA 1
ATOM 718 C C . THR A 1 86 ? 13.550 5.200 -18.270 1.00 87.81 86 THR A C 1
ATOM 720 O O . THR A 1 86 ? 13.490 5.433 -17.055 1.00 87.81 86 THR A O 1
ATOM 723 N N . PRO A 1 87 ? 13.991 6.160 -19.104 1.00 87.44 87 PRO A N 1
ATOM 724 C CA . PRO A 1 87 ? 14.352 7.495 -18.617 1.00 87.44 87 PRO A CA 1
ATOM 725 C C . PRO A 1 87 ? 13.215 8.198 -17.858 1.00 87.44 87 PRO A C 1
ATOM 727 O O . PRO A 1 87 ? 13.455 8.903 -16.876 1.00 87.44 87 PRO A O 1
ATOM 730 N N . VAL A 1 88 ? 11.965 7.982 -18.278 1.00 84.94 88 VAL A N 1
ATOM 731 C CA . VAL A 1 88 ? 10.787 8.567 -17.622 1.00 84.94 88 VAL A CA 1
ATOM 732 C C . VAL A 1 88 ? 10.531 7.884 -16.274 1.00 84.94 88 VAL A C 1
ATOM 734 O O . VAL A 1 88 ? 10.317 8.554 -15.261 1.00 84.94 88 VAL A O 1
ATOM 737 N N . GLU A 1 89 ? 10.647 6.558 -16.228 1.00 88.31 89 GLU A N 1
ATOM 738 C CA . GLU A 1 89 ? 10.522 5.754 -15.008 1.00 88.31 89 GLU A CA 1
ATOM 739 C C . GLU A 1 89 ? 11.637 6.027 -13.997 1.00 88.31 89 GLU A C 1
ATOM 741 O O . GLU A 1 89 ? 11.398 6.040 -12.790 1.00 88.31 89 GLU A O 1
ATOM 746 N N . THR A 1 90 ? 12.838 6.336 -14.482 1.00 89.38 90 THR A N 1
ATOM 747 C CA . THR A 1 90 ? 13.982 6.749 -13.663 1.00 89.38 90 THR A CA 1
ATOM 748 C C . THR A 1 90 ? 13.651 8.016 -12.874 1.00 89.38 90 THR A C 1
ATOM 750 O O . THR A 1 90 ? 13.939 8.096 -11.681 1.00 89.38 90 THR A O 1
ATOM 753 N N . ASN A 1 91 ? 12.977 8.993 -13.489 1.00 87.81 91 ASN A N 1
ATOM 754 C CA . ASN A 1 91 ? 12.540 10.201 -12.785 1.00 87.81 91 ASN A CA 1
ATOM 755 C C . ASN A 1 91 ? 11.494 9.886 -11.699 1.00 87.81 91 ASN A C 1
ATOM 757 O O . ASN A 1 91 ? 11.571 10.419 -10.590 1.00 87.81 91 ASN A O 1
ATOM 761 N N . LEU A 1 92 ? 10.541 8.989 -11.979 1.00 87.25 92 LEU A N 1
ATOM 762 C CA . LEU A 1 92 ? 9.591 8.518 -10.966 1.00 87.25 92 LEU A CA 1
ATOM 763 C C . LEU A 1 92 ? 10.320 7.810 -9.810 1.00 87.25 92 LEU A C 1
ATOM 765 O O . LEU A 1 92 ? 10.070 8.133 -8.651 1.00 87.25 92 LEU A O 1
ATOM 769 N N . SER A 1 93 ? 11.274 6.925 -10.108 1.00 90.44 93 SER A N 1
ATOM 770 C CA . SER A 1 93 ? 12.115 6.251 -9.109 1.00 90.44 93 SER A CA 1
ATOM 771 C C . SER A 1 93 ? 12.856 7.248 -8.217 1.00 90.44 93 SER A C 1
ATOM 773 O O . SER A 1 93 ? 12.768 7.155 -6.995 1.00 90.44 93 SER A O 1
ATOM 775 N N . LEU A 1 94 ? 13.501 8.267 -8.793 1.00 90.25 94 LEU A N 1
ATOM 776 C CA . LEU A 1 94 ? 14.191 9.307 -8.022 1.00 90.25 94 LEU A CA 1
ATOM 777 C C . LEU A 1 94 ? 13.242 10.079 -7.094 1.00 90.25 94 LEU A C 1
ATOM 779 O O . LEU A 1 94 ? 13.614 10.409 -5.964 1.00 90.25 94 LEU A O 1
ATOM 783 N N . LYS A 1 95 ? 12.001 10.338 -7.527 1.00 88.50 95 LYS A N 1
ATOM 784 C CA . LYS A 1 95 ? 10.971 10.934 -6.663 1.00 88.50 95 LYS A CA 1
ATOM 785 C C . LYS A 1 95 ? 10.598 10.000 -5.513 1.00 88.50 95 LYS A C 1
ATOM 787 O O . LYS A 1 95 ? 10.567 10.462 -4.375 1.00 88.50 95 LYS A O 1
ATOM 792 N N . LEU A 1 96 ? 10.354 8.713 -5.775 1.00 89.31 96 LEU A N 1
ATOM 793 C CA . LEU A 1 96 ? 10.058 7.731 -4.723 1.00 89.31 96 LEU A CA 1
ATOM 794 C C . LEU A 1 96 ? 11.204 7.651 -3.714 1.00 89.31 96 LEU A C 1
ATOM 796 O O . LEU A 1 96 ? 10.963 7.803 -2.520 1.00 89.31 96 LEU A O 1
ATOM 800 N N . ILE A 1 97 ? 12.445 7.506 -4.179 1.00 90.62 97 ILE A N 1
ATOM 801 C CA . ILE A 1 97 ? 13.633 7.463 -3.317 1.00 90.62 97 ILE A CA 1
ATOM 802 C C . ILE A 1 97 ? 13.681 8.699 -2.427 1.00 90.62 97 ILE A C 1
ATOM 804 O O . ILE A 1 97 ? 13.800 8.561 -1.214 1.00 90.62 97 ILE A O 1
ATOM 808 N N . LYS A 1 98 ? 13.485 9.900 -2.991 1.00 90.94 98 LYS A N 1
ATOM 809 C CA . LYS A 1 98 ? 13.428 11.142 -2.210 1.00 90.94 98 LYS A CA 1
ATOM 810 C C . LYS A 1 98 ? 12.384 11.067 -1.095 1.00 90.94 98 LYS A C 1
ATOM 812 O O . LYS A 1 98 ? 12.692 11.437 0.035 1.00 90.94 98 LYS A O 1
ATOM 817 N N . TYR A 1 99 ? 11.181 10.569 -1.377 1.00 89.75 99 TYR A N 1
ATOM 818 C CA . TYR A 1 99 ? 10.150 10.423 -0.353 1.00 89.75 99 TYR A CA 1
ATOM 819 C C . TYR A 1 99 ? 10.507 9.397 0.720 1.00 89.75 99 TYR A C 1
ATOM 821 O O . TYR A 1 99 ? 10.371 9.691 1.904 1.00 89.75 99 TYR A O 1
ATOM 829 N N . PHE A 1 100 ? 11.001 8.219 0.345 1.00 89.50 100 PHE A N 1
ATOM 830 C CA . PHE A 1 100 ? 11.423 7.206 1.315 1.00 89.50 100 PHE A CA 1
ATOM 831 C C . PHE A 1 100 ? 12.613 7.691 2.161 1.00 89.50 100 PHE A C 1
ATOM 833 O O . PHE A 1 100 ? 12.654 7.460 3.371 1.00 89.50 100 PHE A O 1
ATOM 840 N N . THR A 1 101 ? 13.536 8.456 1.572 1.00 91.00 101 THR A N 1
ATOM 841 C CA . THR A 1 101 ? 14.604 9.147 2.303 1.00 91.00 101 THR A CA 1
ATOM 842 C C . THR A 1 101 ? 14.039 10.192 3.268 1.00 91.00 101 THR A C 1
ATOM 844 O O . THR A 1 101 ? 14.450 10.223 4.426 1.00 91.00 101 THR A O 1
ATOM 847 N N . SER A 1 102 ? 13.063 11.009 2.858 1.00 89.56 102 SER A N 1
ATOM 848 C CA . SER A 1 102 ? 12.381 11.948 3.762 1.00 89.56 102 SER A CA 1
ATOM 849 C C . SER A 1 102 ? 11.669 11.226 4.908 1.00 89.56 102 SER A C 1
ATOM 851 O O . SER A 1 102 ? 11.777 11.650 6.054 1.00 89.56 102 SER A O 1
ATOM 853 N N . PHE A 1 103 ? 11.023 10.087 4.653 1.00 89.69 103 PHE A N 1
ATOM 854 C CA . PHE A 1 103 ? 10.442 9.268 5.718 1.00 89.69 103 PHE A CA 1
ATOM 855 C C . PHE A 1 103 ? 11.511 8.799 6.714 1.00 89.69 103 PHE A C 1
ATOM 857 O O . PHE A 1 103 ? 11.301 8.865 7.923 1.00 89.69 103 PHE A O 1
ATOM 864 N N . HIS A 1 104 ? 12.682 8.374 6.234 1.00 89.06 104 HIS A N 1
ATOM 865 C CA . HIS A 1 104 ? 13.780 7.965 7.105 1.00 89.06 104 HIS A CA 1
ATOM 866 C C . HIS A 1 104 ? 14.316 9.129 7.956 1.00 89.06 104 HIS A C 1
ATOM 868 O O . HIS A 1 104 ? 14.426 8.978 9.178 1.00 89.06 104 HIS A O 1
ATOM 874 N N . LEU A 1 105 ? 14.596 10.275 7.323 1.00 91.25 105 LEU A N 1
ATOM 875 C CA . LEU A 1 105 ? 15.285 11.420 7.927 1.00 91.25 105 LEU A CA 1
ATOM 876 C C . LEU A 1 105 ? 14.371 12.327 8.762 1.00 91.25 105 LEU A C 1
ATOM 878 O O . LEU A 1 105 ? 14.706 12.639 9.899 1.00 91.25 105 LEU A O 1
ATOM 882 N N . SER A 1 106 ? 13.233 12.761 8.213 1.00 91.75 106 SER A N 1
ATOM 883 C CA . SER A 1 106 ? 12.335 13.740 8.850 1.00 91.75 106 SER A CA 1
ATOM 884 C C . SER A 1 106 ? 11.065 13.127 9.434 1.00 91.75 106 SER A C 1
ATOM 886 O O . SER A 1 106 ? 10.287 13.840 10.060 1.00 91.75 106 SER A O 1
ATOM 888 N N . LYS A 1 107 ? 10.822 11.827 9.214 1.00 88.12 107 LYS A N 1
ATOM 889 C CA . LYS A 1 107 ? 9.561 11.138 9.553 1.00 88.12 107 LYS A CA 1
ATOM 890 C C . LYS A 1 107 ? 8.326 11.733 8.871 1.00 88.12 107 LYS A C 1
ATOM 892 O O . LYS A 1 107 ? 7.215 11.397 9.253 1.00 88.12 107 LYS A O 1
ATOM 897 N N . GLN A 1 108 ? 8.512 12.570 7.847 1.00 88.56 108 GLN A N 1
ATOM 898 C CA . GLN A 1 108 ? 7.429 13.252 7.142 1.00 88.56 108 GLN A CA 1
ATOM 899 C C . GLN A 1 108 ? 7.714 13.301 5.632 1.00 88.56 108 GLN A C 1
ATOM 901 O O . GLN A 1 108 ? 8.282 14.277 5.139 1.00 88.56 108 GLN A O 1
ATOM 906 N N . PRO A 1 109 ? 7.357 12.244 4.883 1.00 87.12 109 PRO A N 1
ATOM 907 C CA . PRO A 1 109 ? 7.637 12.170 3.454 1.00 87.12 109 PRO A CA 1
ATOM 908 C C . PRO A 1 109 ? 6.609 12.935 2.609 1.00 87.12 109 PRO A C 1
ATOM 910 O O . PRO A 1 109 ? 6.969 13.672 1.697 1.00 87.12 109 PRO A O 1
ATOM 913 N N . TRP A 1 110 ? 5.328 12.810 2.933 1.00 86.06 110 TRP A N 1
ATOM 914 C CA . TRP A 1 110 ? 4.200 13.484 2.287 1.00 86.06 110 TRP A CA 1
ATOM 915 C C . TRP A 1 110 ? 3.121 13.749 3.355 1.00 86.06 110 TRP A C 1
ATOM 917 O O . TRP A 1 110 ? 3.378 13.470 4.528 1.00 86.06 110 TRP A O 1
ATOM 927 N N . PRO A 1 111 ? 1.955 14.345 3.043 1.00 86.19 111 PRO A N 1
ATOM 928 C CA . PRO A 1 111 ? 0.908 14.551 4.044 1.00 86.19 111 PRO A CA 1
ATOM 929 C C . PRO A 1 111 ? 0.502 13.245 4.738 1.00 86.19 111 PRO A C 1
ATOM 931 O O . PRO A 1 111 ? 0.406 12.201 4.092 1.00 86.19 111 PRO A O 1
ATOM 934 N N . SER A 1 112 ? 0.270 13.301 6.051 1.00 85.75 112 SER A N 1
ATOM 935 C CA . SER A 1 112 ? -0.195 12.132 6.793 1.00 85.75 112 SER A CA 1
ATOM 936 C C . SER A 1 112 ? -1.613 11.749 6.378 1.00 85.75 112 SER A C 1
ATOM 938 O O . SER A 1 112 ? -2.459 12.599 6.094 1.00 85.75 112 SER A O 1
ATOM 940 N N . TYR A 1 113 ? -1.857 10.445 6.344 1.00 82.25 113 TYR A N 1
ATOM 941 C CA . TYR A 1 113 ? -3.155 9.851 6.101 1.00 82.25 113 TYR A CA 1
ATOM 942 C C . TYR A 1 113 ? -4.139 10.262 7.195 1.00 82.25 113 TYR A C 1
ATOM 944 O O . TYR A 1 113 ? -3.821 10.231 8.386 1.00 82.25 113 TYR A O 1
ATOM 952 N N . LYS A 1 114 ? -5.356 10.603 6.775 1.00 80.25 114 LYS A N 1
ATOM 953 C CA . LYS A 1 114 ? -6.513 10.747 7.653 1.00 80.25 114 LYS A CA 1
ATOM 954 C C . LYS A 1 114 ? -7.691 10.020 7.022 1.00 80.25 114 LYS A C 1
ATOM 956 O O . LYS A 1 114 ? -7.776 9.896 5.799 1.00 80.25 114 LYS A O 1
ATOM 961 N N . ILE A 1 115 ? -8.615 9.582 7.865 1.00 76.88 115 ILE A N 1
ATOM 962 C CA . ILE A 1 115 ? -9.855 8.941 7.428 1.00 76.88 115 ILE A CA 1
ATOM 963 C C . ILE A 1 115 ? -10.603 9.891 6.484 1.00 76.88 115 ILE A C 1
ATOM 965 O O . ILE A 1 115 ? -10.667 11.098 6.732 1.00 76.88 115 ILE A O 1
ATOM 969 N N . ASN A 1 116 ? -11.146 9.348 5.391 1.00 71.62 116 ASN A N 1
ATOM 970 C CA . ASN A 1 116 ? -11.842 10.096 4.338 1.00 71.62 116 ASN A CA 1
ATOM 971 C C . ASN A 1 116 ? -10.986 11.164 3.627 1.00 71.62 116 ASN A C 1
ATOM 973 O O . ASN A 1 116 ? -11.537 12.072 3.001 1.00 71.62 116 ASN A O 1
ATOM 977 N N . GLN A 1 117 ? -9.654 11.086 3.713 1.00 67.88 117 GLN A N 1
ATOM 978 C CA . GLN A 1 117 ? -8.757 11.978 2.983 1.00 67.88 117 GLN A CA 1
ATOM 979 C C . GLN A 1 117 ? -8.045 11.298 1.816 1.00 67.88 117 GLN A C 1
ATOM 981 O O . GLN A 1 117 ? -7.984 10.081 1.659 1.00 67.88 117 GLN A O 1
ATOM 986 N N . THR A 1 118 ? -7.525 12.162 0.959 1.00 67.12 118 THR A N 1
ATOM 987 C CA . THR A 1 118 ? -6.774 11.886 -0.256 1.00 67.12 118 THR A CA 1
ATOM 988 C C . THR A 1 118 ? -5.532 11.028 0.016 1.00 67.12 118 THR A C 1
ATOM 990 O O . THR A 1 118 ? -4.699 11.406 0.836 1.00 67.12 118 THR A O 1
ATOM 993 N N . ILE A 1 119 ? -5.388 9.893 -0.681 1.00 74.75 119 ILE A N 1
ATOM 994 C CA . ILE A 1 119 ? -4.148 9.099 -0.674 1.00 74.75 119 ILE A CA 1
ATOM 995 C C . ILE A 1 119 ? -3.167 9.608 -1.724 1.00 74.75 119 ILE A C 1
ATOM 997 O O . ILE A 1 119 ? -3.546 10.232 -2.722 1.00 74.75 119 ILE A O 1
ATOM 1001 N N . PHE A 1 120 ? -1.890 9.324 -1.492 1.00 79.69 120 PHE A N 1
ATOM 1002 C CA . PHE A 1 120 ? -0.817 9.684 -2.402 1.00 79.69 120 PHE A CA 1
ATOM 1003 C C . PHE A 1 120 ? -0.702 8.648 -3.523 1.00 79.69 120 PHE A C 1
ATOM 1005 O O . PHE A 1 120 ? -0.604 7.457 -3.241 1.00 79.69 120 PHE A O 1
ATOM 1012 N N . ILE A 1 121 ? -0.726 9.073 -4.783 1.00 80.75 121 ILE A N 1
ATOM 1013 C CA . ILE A 1 121 ? -0.643 8.177 -5.939 1.00 80.75 121 ILE A CA 1
ATOM 1014 C C . ILE A 1 121 ? 0.660 8.414 -6.692 1.00 80.75 121 ILE A C 1
ATOM 1016 O O . ILE A 1 121 ? 0.950 9.533 -7.129 1.00 80.75 121 ILE A O 1
ATOM 1020 N N . PHE A 1 122 ? 1.404 7.331 -6.893 1.00 81.94 122 PHE A N 1
ATOM 1021 C CA . PHE A 1 122 ? 2.586 7.297 -7.740 1.00 81.94 122 PHE A CA 1
ATOM 1022 C C . PHE A 1 122 ? 2.221 6.775 -9.133 1.00 81.94 122 PHE A C 1
ATOM 1024 O O . PHE A 1 122 ? 1.795 5.628 -9.285 1.00 81.94 122 PHE A O 1
ATOM 1031 N N . ASP A 1 123 ? 2.373 7.653 -10.125 1.00 81.44 123 ASP A N 1
ATOM 1032 C CA . ASP A 1 123 ? 2.025 7.431 -11.530 1.00 81.44 123 ASP A CA 1
ATOM 1033 C C . ASP A 1 123 ? 2.836 8.366 -12.444 1.00 81.44 123 ASP A C 1
ATOM 1035 O O . ASP A 1 123 ? 3.125 9.509 -12.069 1.00 81.44 123 ASP A O 1
ATOM 1039 N N . ILE A 1 124 ? 3.154 7.927 -13.662 1.00 71.12 124 ILE A N 1
ATOM 1040 C CA . ILE A 1 124 ? 3.743 8.782 -14.697 1.00 71.12 124 ILE A CA 1
ATOM 1041 C C . ILE A 1 124 ? 2.602 9.467 -15.465 1.00 71.12 124 ILE A C 1
ATOM 1043 O O . ILE A 1 124 ? 2.075 8.959 -16.446 1.00 71.12 124 ILE A O 1
ATOM 1047 N N . GLY A 1 125 ? 2.207 10.657 -15.006 1.00 61.50 125 GLY A N 1
ATOM 1048 C CA . GLY A 1 125 ? 1.388 11.611 -15.773 1.00 61.50 125 GLY A CA 1
ATOM 1049 C C . GLY A 1 125 ? 2.026 13.004 -15.789 1.00 61.50 125 GLY A C 1
ATOM 1050 O O . GLY A 1 125 ? 3.076 13.185 -15.174 1.00 61.50 125 GLY A O 1
ATOM 1051 N N . ASP A 1 126 ? 1.373 14.003 -16.399 1.00 48.34 126 ASP A N 1
ATOM 1052 C CA . ASP A 1 126 ? 1.898 15.379 -16.597 1.00 48.34 126 ASP A CA 1
ATOM 1053 C C . ASP A 1 126 ? 2.405 16.093 -15.322 1.00 48.34 126 ASP A C 1
ATOM 1055 O O . ASP A 1 126 ? 3.112 17.100 -15.395 1.00 48.34 126 ASP A O 1
ATOM 1059 N N . HIS A 1 127 ? 2.101 15.565 -14.130 1.00 50.97 127 HIS A N 1
ATOM 1060 C CA . HIS A 1 127 ? 2.574 16.08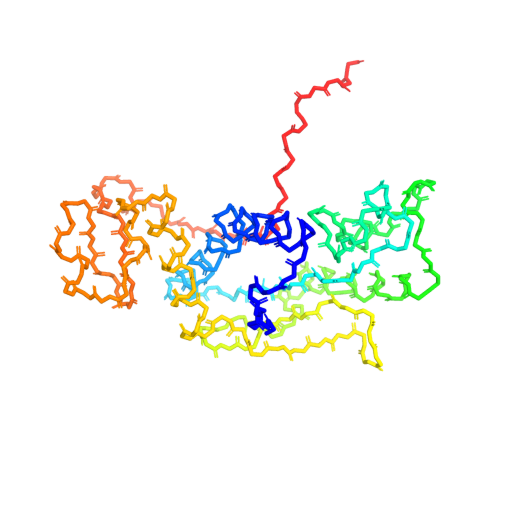4 -12.840 1.00 50.97 127 HIS A CA 1
ATOM 1061 C C . HIS A 1 127 ? 3.338 15.057 -11.972 1.00 50.97 127 HIS A C 1
ATOM 1063 O O . HIS A 1 127 ? 3.792 15.385 -10.878 1.00 50.97 127 HIS A O 1
ATOM 1069 N N . GLY A 1 128 ? 3.546 13.822 -12.452 1.00 59.12 128 GLY A N 1
ATOM 1070 C CA . GLY A 1 128 ? 4.368 12.754 -11.852 1.00 59.12 128 GLY A CA 1
ATOM 1071 C C . GLY A 1 128 ? 3.945 12.209 -10.480 1.00 59.12 128 GLY A C 1
ATOM 1072 O O . GLY A 1 128 ? 4.491 11.205 -10.038 1.00 59.12 128 GLY A O 1
ATOM 1073 N N . ILE A 1 129 ? 3.029 12.881 -9.785 1.00 64.44 129 ILE A N 1
ATOM 1074 C CA . ILE A 1 129 ? 2.463 12.507 -8.490 1.00 64.44 129 ILE A CA 1
ATOM 1075 C C . ILE A 1 129 ? 1.051 13.066 -8.467 1.00 64.44 129 ILE A C 1
ATOM 1077 O O . ILE A 1 129 ? 0.850 14.265 -8.673 1.00 64.44 129 ILE A O 1
ATOM 1081 N N . LYS A 1 130 ? 0.076 12.206 -8.205 1.00 72.25 130 LYS A N 1
ATOM 1082 C CA . LYS A 1 130 ? -1.322 12.607 -8.084 1.00 72.25 130 LYS A CA 1
ATOM 1083 C C . LYS A 1 130 ? -1.754 12.440 -6.640 1.00 72.25 130 LYS A C 1
ATOM 1085 O O . LYS A 1 130 ? -1.237 11.609 -5.898 1.00 72.25 130 LYS A O 1
ATOM 1090 N N . THR A 1 131 ? -2.729 13.232 -6.242 1.00 61.41 131 THR A N 1
ATOM 1091 C CA . THR A 1 131 ? -3.465 12.995 -5.012 1.00 61.41 131 THR A CA 1
ATOM 1092 C C . THR A 1 131 ? -4.900 12.700 -5.439 1.00 61.41 131 THR A C 1
ATOM 1094 O O . THR A 1 131 ? -5.482 13.419 -6.250 1.00 61.41 131 THR A O 1
ATOM 1097 N N . GLN A 1 132 ? -5.453 11.579 -4.990 1.00 64.19 132 GLN A N 1
ATOM 1098 C CA . GLN A 1 132 ? -6.843 11.211 -5.261 1.00 64.19 132 GLN A CA 1
ATOM 1099 C C . GLN A 1 132 ? -7.548 11.035 -3.933 1.00 64.19 132 GLN A C 1
ATOM 1101 O O . GLN A 1 132 ? -6.961 10.434 -3.034 1.00 64.19 132 GLN A O 1
ATOM 1106 N N . PHE A 1 133 ? -8.774 11.564 -3.809 1.00 55.75 133 PHE A N 1
ATOM 1107 C CA . PHE A 1 133 ? -9.622 11.305 -2.645 1.00 55.75 133 PHE A CA 1
ATOM 1108 C C . PHE A 1 133 ? -9.585 9.804 -2.352 1.00 55.75 133 PHE A C 1
ATOM 1110 O O . PHE A 1 133 ? -10.010 8.986 -3.170 1.00 55.75 133 PHE A O 1
ATOM 1117 N N . GLY A 1 134 ? -8.955 9.457 -1.236 1.00 54.78 134 GLY A N 1
ATOM 1118 C CA . GLY A 1 134 ? -8.771 8.088 -0.822 1.00 54.78 134 GLY A CA 1
ATOM 1119 C C . GLY A 1 134 ? -10.031 7.608 -0.133 1.00 54.78 134 GLY A C 1
ATOM 1120 O O . GLY A 1 134 ? -10.776 8.413 0.422 1.00 54.78 134 GLY A O 1
ATOM 1121 N N . TYR A 1 135 ? -10.239 6.293 -0.190 1.00 59.97 135 TYR A N 1
ATOM 1122 C CA . TYR A 1 135 ? -10.812 5.494 0.893 1.00 59.97 135 TYR A CA 1
ATOM 1123 C C . TYR A 1 135 ? -12.003 6.105 1.672 1.00 59.97 135 TYR A C 1
ATOM 1125 O O . TYR A 1 135 ? -12.092 5.997 2.892 1.00 59.97 135 TYR A O 1
ATOM 1133 N N . GLY A 1 136 ? -12.923 6.762 0.962 1.00 63.12 136 GLY A N 1
ATOM 1134 C CA . GLY A 1 136 ? -14.159 7.296 1.532 1.00 63.12 136 GLY A CA 1
ATOM 1135 C C . GLY A 1 136 ? -15.249 6.229 1.646 1.00 63.12 136 GLY A C 1
ATOM 1136 O O . GLY A 1 136 ? -15.028 5.055 1.345 1.00 63.12 136 GLY A O 1
ATOM 1137 N N . LYS A 1 137 ? -16.468 6.654 1.993 1.00 70.44 137 LYS A N 1
ATOM 1138 C CA . LYS A 1 137 ? -17.643 5.779 2.184 1.00 70.44 137 LYS A CA 1
ATOM 1139 C C . LYS A 1 137 ? -17.854 4.746 1.064 1.00 70.44 137 LYS A C 1
ATOM 1141 O O . LYS A 1 137 ? -18.085 3.579 1.352 1.00 70.44 137 LYS A O 1
ATOM 1146 N N . GLN A 1 138 ? -17.678 5.145 -0.197 1.00 75.75 138 GLN A N 1
ATOM 1147 C CA . GLN A 1 138 ? -17.823 4.248 -1.355 1.00 75.75 138 GLN A CA 1
ATOM 1148 C C . GLN A 1 138 ? -16.847 3.061 -1.340 1.00 75.75 138 GLN A C 1
ATOM 1150 O O . GLN A 1 138 ? -17.173 1.978 -1.820 1.00 75.75 138 GLN A O 1
ATOM 1155 N N . MET A 1 139 ? -15.637 3.247 -0.809 1.00 75.50 139 MET A N 1
ATOM 1156 C CA . MET A 1 139 ? -14.645 2.175 -0.730 1.00 75.50 139 MET A CA 1
ATOM 1157 C C . MET A 1 139 ? -14.950 1.217 0.422 1.00 75.50 139 MET A C 1
ATOM 1159 O O . MET A 1 139 ? -14.779 0.014 0.258 1.00 75.50 139 MET A O 1
ATOM 1163 N N . ILE A 1 140 ? -15.471 1.736 1.542 1.00 76.44 140 ILE A N 1
ATOM 1164 C CA . ILE A 1 140 ? -15.987 0.915 2.648 1.00 76.44 140 ILE A CA 1
ATOM 1165 C C . ILE A 1 140 ? -17.132 0.033 2.136 1.00 76.44 140 ILE A C 1
ATOM 1167 O O . ILE A 1 140 ? -17.109 -1.179 2.321 1.00 76.44 140 ILE A O 1
ATOM 1171 N N . GLU A 1 141 ? -18.094 0.624 1.422 1.00 81.31 141 GLU A N 1
ATOM 1172 C CA . GLU A 1 141 ? -19.216 -0.104 0.819 1.00 81.31 141 GLU A CA 1
ATOM 1173 C C . GLU A 1 141 ? -18.726 -1.191 -0.147 1.00 81.31 141 GLU A C 1
ATOM 1175 O O . GLU A 1 141 ? -19.167 -2.338 -0.073 1.00 81.31 141 GLU A O 1
ATOM 1180 N N . LYS A 1 142 ? -17.753 -0.872 -1.008 1.00 81.25 142 LYS A N 1
ATOM 1181 C CA . LYS A 1 142 ? -17.153 -1.849 -1.924 1.00 81.25 142 LYS A CA 1
ATOM 1182 C C . LYS A 1 142 ? -16.459 -2.992 -1.178 1.00 81.25 142 LYS A C 1
ATOM 1184 O O . LYS A 1 142 ? -16.640 -4.150 -1.546 1.00 81.25 142 LYS A O 1
ATOM 1189 N N . CYS A 1 143 ? -15.667 -2.683 -0.155 1.00 83.12 1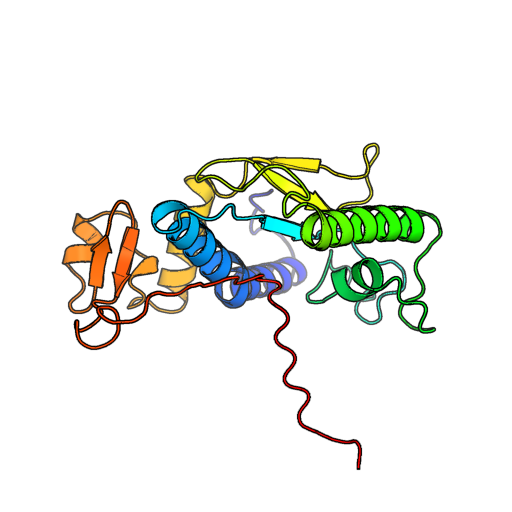43 CYS A N 1
ATOM 1190 C CA . CYS A 1 143 ? -14.961 -3.693 0.625 1.00 83.12 143 CYS A CA 1
ATOM 1191 C C . CYS A 1 143 ? -15.910 -4.586 1.416 1.00 83.12 143 CYS A C 1
ATOM 1193 O O . CYS A 1 143 ? -15.717 -5.796 1.427 1.00 83.12 143 CYS A O 1
ATOM 1195 N N . SER A 1 144 ? -16.982 -4.019 1.966 1.00 83.31 144 SER A N 1
ATOM 1196 C CA . SER A 1 144 ? -18.066 -4.780 2.582 1.00 83.31 144 SER A CA 1
ATOM 1197 C C . SER A 1 144 ? -18.653 -5.812 1.617 1.00 83.31 144 SER A C 1
ATOM 1199 O O . SER A 1 144 ? -18.745 -6.985 1.967 1.00 83.31 144 SER A O 1
ATOM 1201 N N . VAL A 1 145 ? -18.975 -5.416 0.380 1.00 85.69 145 VAL A N 1
ATOM 1202 C CA . VAL A 1 145 ? -19.502 -6.344 -0.637 1.00 85.69 145 VAL A CA 1
ATOM 1203 C C . VAL A 1 145 ? -18.505 -7.461 -0.959 1.00 85.69 145 VAL A C 1
ATOM 1205 O O . VAL A 1 145 ? -18.896 -8.623 -1.031 1.00 85.69 145 VAL A O 1
ATOM 1208 N N . VAL A 1 146 ? -17.223 -7.126 -1.137 1.00 84.75 146 VAL A N 1
ATOM 1209 C CA . VAL A 1 146 ? -16.171 -8.111 -1.441 1.00 84.75 146 VAL A CA 1
ATOM 1210 C C . VAL A 1 146 ? -15.987 -9.101 -0.293 1.00 84.75 146 VAL A C 1
ATOM 1212 O O . VAL A 1 146 ? -15.927 -10.302 -0.540 1.00 84.75 146 VAL A O 1
ATOM 1215 N N . LEU A 1 147 ? -15.927 -8.619 0.949 1.00 83.69 147 LEU A N 1
ATOM 1216 C CA . LEU A 1 147 ? -15.771 -9.476 2.120 1.00 83.69 147 LEU A CA 1
ATOM 1217 C C . LEU A 1 147 ? -16.980 -10.397 2.290 1.00 83.69 147 LEU A C 1
ATOM 1219 O O . LEU A 1 147 ? -16.783 -11.604 2.334 1.00 83.69 147 LEU A O 1
ATOM 1223 N N . LYS A 1 148 ? -18.217 -9.871 2.222 1.00 83.06 148 LYS A N 1
ATOM 1224 C CA . LYS A 1 148 ? -19.447 -10.689 2.291 1.00 83.06 148 LYS A CA 1
ATOM 1225 C C . LYS A 1 148 ? -19.482 -11.794 1.228 1.00 83.06 148 LYS A C 1
ATOM 1227 O O . LYS A 1 148 ? -20.095 -12.831 1.458 1.00 83.06 148 LYS A O 1
ATOM 1232 N N . TYR A 1 149 ? -18.882 -11.557 0.058 1.00 83.25 149 TYR A N 1
ATOM 1233 C CA . TYR A 1 149 ? -18.842 -12.532 -1.032 1.00 83.25 149 TYR A CA 1
ATOM 1234 C C . TYR A 1 149 ? -17.875 -13.696 -0.764 1.00 83.25 149 TYR A C 1
ATOM 1236 O O . TYR A 1 149 ? -18.192 -14.832 -1.109 1.00 83.25 149 TYR A O 1
ATOM 1244 N N . PHE A 1 150 ? -16.704 -13.430 -0.179 1.00 82.38 150 PHE A N 1
ATOM 1245 C CA . PHE A 1 150 ? -15.699 -14.464 0.101 1.00 82.38 150 PHE A CA 1
ATOM 1246 C C . PHE A 1 150 ? -15.883 -15.145 1.453 1.00 82.38 150 PHE A C 1
ATOM 1248 O O . PHE A 1 150 ? -15.647 -16.345 1.565 1.00 82.38 150 PHE A O 1
ATOM 1255 N N . ASP A 1 151 ? -16.273 -14.375 2.462 1.00 81.12 151 ASP A N 1
ATOM 1256 C CA . ASP A 1 151 ? -16.454 -14.824 3.832 1.00 81.12 151 ASP A CA 1
ATOM 1257 C C . ASP A 1 151 ? -17.626 -14.058 4.457 1.00 81.12 151 ASP A C 1
ATOM 1259 O O . ASP A 1 151 ? -17.506 -12.913 4.897 1.00 81.12 151 ASP A O 1
ATOM 1263 N N . SER A 1 152 ? -18.798 -14.695 4.473 1.00 83.12 152 SER A N 1
ATOM 1264 C CA . SER A 1 152 ? -20.002 -14.108 5.064 1.00 83.12 152 SER A CA 1
ATOM 1265 C C . SER A 1 152 ? -19.891 -13.903 6.576 1.00 83.12 152 SER A C 1
ATOM 1267 O O . SER A 1 152 ? -20.694 -13.159 7.141 1.00 83.12 152 SER A O 1
ATOM 1269 N N . ASP A 1 153 ? -18.921 -14.546 7.227 1.00 84.00 153 ASP A N 1
ATOM 1270 C CA . ASP A 1 153 ? -18.715 -14.455 8.667 1.00 84.00 153 ASP A CA 1
ATOM 1271 C C . ASP A 1 153 ? -17.660 -13.403 9.057 1.00 84.00 153 ASP A C 1
ATOM 1273 O O . ASP A 1 153 ? -17.492 -13.126 10.247 1.00 84.00 153 ASP A O 1
ATOM 1277 N N . ASP A 1 154 ? -17.003 -12.753 8.086 1.00 82.69 154 ASP A N 1
ATOM 1278 C CA . ASP A 1 154 ? -16.040 -11.680 8.350 1.00 82.69 154 ASP A CA 1
ATOM 1279 C C . ASP A 1 154 ? -16.740 -10.445 8.944 1.00 82.69 154 ASP A C 1
ATOM 1281 O O . ASP A 1 154 ? -17.583 -9.798 8.314 1.00 82.69 154 ASP A O 1
ATOM 1285 N N . CYS A 1 155 ? -16.361 -10.081 10.171 1.00 83.38 155 CYS A N 1
ATOM 1286 C CA . CYS A 1 155 ? -16.915 -8.936 10.886 1.00 83.38 155 CYS A CA 1
ATOM 1287 C C . CYS A 1 155 ? -16.760 -7.618 10.114 1.00 83.38 155 CYS A C 1
ATOM 1289 O O . CYS A 1 155 ? -17.688 -6.809 10.094 1.00 83.38 155 CYS A O 1
ATOM 1291 N N . HIS A 1 156 ? -15.642 -7.412 9.414 1.00 82.19 156 HIS A N 1
ATOM 1292 C CA . HIS A 1 156 ? -15.369 -6.166 8.690 1.00 82.19 156 HIS A CA 1
ATOM 1293 C C . HIS A 1 156 ? -16.323 -5.959 7.510 1.00 82.19 156 HIS A C 1
ATOM 1295 O O . HIS A 1 156 ? -16.451 -4.848 6.988 1.00 82.19 156 HIS A O 1
ATOM 1301 N N . ALA A 1 157 ? -17.023 -7.016 7.095 1.00 81.50 157 ALA A N 1
ATOM 1302 C CA . ALA A 1 157 ? -17.974 -6.980 6.007 1.00 81.50 157 ALA A CA 1
ATOM 1303 C C . ALA A 1 157 ? -19.241 -6.169 6.341 1.00 81.50 157 ALA A C 1
ATOM 1305 O O . ALA A 1 157 ? -20.007 -5.853 5.434 1.00 81.50 157 ALA A O 1
ATOM 1306 N N . TYR A 1 158 ? -19.495 -5.800 7.599 1.00 83.44 158 TYR A N 1
ATOM 1307 C CA . TYR A 1 158 ? -20.740 -5.149 8.024 1.00 83.44 158 TYR A CA 1
ATOM 1308 C C . TYR A 1 158 ? -20.579 -3.644 8.267 1.00 83.44 158 TYR A C 1
ATOM 1310 O O . TYR A 1 158 ? -19.615 -3.193 8.880 1.00 83.44 158 TYR A O 1
ATOM 1318 N N . LEU A 1 159 ? -21.546 -2.856 7.779 1.00 82.38 159 LEU A N 1
ATOM 1319 C CA . LEU A 1 159 ? -21.443 -1.391 7.690 1.00 82.38 159 LEU A CA 1
ATOM 1320 C C . LEU A 1 159 ? -22.227 -0.654 8.773 1.00 82.38 159 LEU A C 1
ATOM 1322 O O . LEU A 1 159 ? -22.137 0.568 8.877 1.00 82.38 159 LEU A O 1
ATOM 1326 N N . THR A 1 160 ? -23.034 -1.376 9.545 1.00 85.75 160 THR A N 1
ATOM 1327 C CA . THR A 1 160 ? -23.883 -0.802 10.584 1.00 85.75 160 THR A CA 1
ATOM 1328 C C . THR A 1 160 ? -23.757 -1.591 11.879 1.00 85.75 160 THR A C 1
ATOM 1330 O O . THR A 1 160 ? -23.618 -2.816 11.867 1.00 85.75 160 THR A O 1
ATOM 1333 N N . GLU A 1 161 ? -23.887 -0.900 13.009 1.00 86.31 161 GLU A N 1
ATOM 1334 C CA . GLU A 1 161 ? -23.933 -1.524 14.336 1.00 86.31 161 GLU A CA 1
ATOM 1335 C C . GLU A 1 161 ? -25.045 -2.585 14.427 1.00 86.31 161 GLU A C 1
ATOM 1337 O O . GLU A 1 161 ? -24.867 -3.659 15.006 1.00 86.31 161 GLU A O 1
ATOM 1342 N N . GLN A 1 162 ? -26.187 -2.330 13.780 1.00 91.00 162 GLN A N 1
ATOM 1343 C CA . GLN A 1 162 ? -27.308 -3.267 13.743 1.00 91.00 162 GLN A CA 1
ATOM 1344 C C . GLN A 1 162 ? -26.990 -4.551 12.961 1.00 91.00 162 GLN A C 1
ATOM 1346 O O . GLN A 1 162 ? -27.481 -5.621 13.316 1.00 91.00 162 GLN A O 1
ATOM 1351 N N . GLU A 1 163 ? -26.218 -4.474 11.878 1.00 88.62 163 GLU A N 1
ATOM 1352 C CA . GLU A 1 163 ? -25.743 -5.669 11.177 1.00 88.62 163 GLU A CA 1
ATOM 1353 C C . GLU A 1 163 ? -24.676 -6.399 12.001 1.00 88.62 163 GLU A C 1
ATOM 1355 O O . GLU A 1 163 ? -24.769 -7.610 12.175 1.00 88.62 163 GLU A O 1
ATOM 1360 N N . CYS A 1 164 ? -23.720 -5.657 12.564 1.00 87.44 164 CYS A N 1
ATOM 1361 C CA . CYS A 1 164 ? -22.617 -6.201 13.352 1.00 87.44 164 CYS A CA 1
ATOM 1362 C C . CYS A 1 164 ? -23.093 -6.980 14.585 1.00 87.44 164 CYS A C 1
ATOM 1364 O O . CYS A 1 164 ? -22.655 -8.099 14.835 1.00 87.44 164 CYS A O 1
ATOM 1366 N N . SER A 1 165 ? -24.051 -6.420 15.327 1.00 87.00 165 SER A N 1
ATOM 1367 C CA . SER A 1 165 ? -24.607 -7.018 16.552 1.00 87.00 165 SER A CA 1
ATOM 1368 C C . SER A 1 165 ? -25.354 -8.337 16.333 1.00 87.00 165 SER A C 1
ATOM 1370 O O . SER A 1 165 ? -25.599 -9.071 17.291 1.00 87.00 165 SER A O 1
ATOM 1372 N N . LYS A 1 166 ? -25.713 -8.672 15.088 1.00 89.12 166 LYS A N 1
ATOM 1373 C CA . LYS A 1 166 ? -26.308 -9.974 14.746 1.00 89.12 166 LYS A CA 1
ATOM 1374 C C . LYS A 1 166 ? -25.265 -11.090 14.665 1.00 89.12 166 LYS A C 1
ATOM 1376 O O . LYS A 1 166 ? -25.637 -12.263 14.715 1.00 89.12 166 LYS A O 1
ATOM 1381 N N . MET A 1 167 ? -23.984 -10.745 14.554 1.00 86.62 167 MET A N 1
ATOM 1382 C CA . MET A 1 167 ? -22.886 -11.697 14.432 1.00 86.62 167 MET A CA 1
ATOM 1383 C C . MET A 1 167 ? -22.343 -12.074 15.811 1.00 86.62 167 MET A C 1
ATOM 1385 O O . MET A 1 167 ? -21.936 -11.222 16.595 1.00 86.62 167 MET A O 1
ATOM 1389 N N . LYS A 1 168 ? -22.294 -13.378 16.110 1.00 83.56 168 LYS A N 1
ATOM 1390 C CA . LYS A 1 168 ? -21.927 -13.889 17.447 1.00 83.56 168 LYS A CA 1
ATOM 1391 C C . LYS A 1 168 ? -20.500 -13.554 17.891 1.00 83.56 168 LYS A C 1
ATOM 1393 O O . LYS A 1 168 ? -20.225 -13.587 19.088 1.00 83.56 168 LYS A O 1
ATOM 1398 N N . HIS A 1 169 ? -19.601 -13.283 16.949 1.00 87.12 169 HIS A N 1
ATOM 1399 C CA . HIS A 1 169 ? -18.174 -13.085 17.211 1.00 87.12 169 HIS A CA 1
ATOM 1400 C C . HIS A 1 169 ? -17.684 -11.682 16.851 1.00 87.12 169 HIS A C 1
ATOM 1402 O O . HIS A 1 169 ? -16.477 -11.457 16.841 1.00 87.12 169 HIS A O 1
ATOM 1408 N N . CYS A 1 170 ? -18.600 -10.745 16.600 1.00 87.25 170 CYS A N 1
ATOM 1409 C CA . CYS A 1 170 ? -18.263 -9.386 16.203 1.00 87.25 170 CYS A CA 1
ATOM 1410 C C . CYS A 1 170 ? -18.766 -8.350 17.213 1.00 87.25 170 CYS A C 1
ATOM 1412 O O . CYS A 1 170 ? -19.742 -8.573 17.927 1.00 87.25 170 CYS A O 1
ATOM 1414 N N . GLN A 1 171 ? -18.097 -7.203 17.261 1.00 85.38 171 GLN A N 1
ATOM 1415 C CA . GLN A 1 171 ? -18.469 -6.039 18.054 1.00 85.38 171 GLN A CA 1
ATOM 1416 C C . GLN A 1 171 ? -18.274 -4.759 17.242 1.00 85.38 171 GLN A C 1
ATOM 1418 O O . GLN A 1 171 ? -17.395 -4.671 16.386 1.00 85.38 171 GLN A O 1
ATOM 1423 N N . TRP A 1 172 ? -19.099 -3.756 17.527 1.00 82.31 172 TRP A N 1
ATOM 1424 C CA . TRP A 1 172 ? -18.978 -2.441 16.913 1.00 82.31 172 TRP A CA 1
ATOM 1425 C C . TRP A 1 172 ? -17.954 -1.597 17.681 1.00 82.31 172 TRP A C 1
ATOM 1427 O O . TRP A 1 172 ? -18.094 -1.402 18.889 1.00 82.31 172 TRP A O 1
ATOM 1437 N N . ILE A 1 173 ? -16.914 -1.111 17.001 1.00 71.94 173 ILE A N 1
ATOM 1438 C CA . ILE A 1 173 ? -15.829 -0.314 17.585 1.00 71.94 173 ILE A CA 1
ATOM 1439 C C . ILE A 1 173 ? -15.696 0.993 16.804 1.00 71.94 173 ILE A C 1
ATOM 1441 O O . ILE A 1 173 ? -15.286 1.008 15.644 1.00 71.94 173 ILE A O 1
ATOM 1445 N N . GLY A 1 174 ? -16.023 2.116 17.449 1.00 72.88 174 GLY A N 1
ATOM 1446 C CA . GLY A 1 174 ? -16.062 3.421 16.786 1.00 72.88 174 GLY A CA 1
ATOM 1447 C C . GLY A 1 174 ? -17.110 3.429 15.670 1.00 72.88 174 GLY A C 1
ATOM 1448 O O . GLY A 1 174 ? -18.300 3.506 15.958 1.00 72.88 174 GLY A O 1
ATOM 1449 N N . ASP A 1 175 ? -16.650 3.287 14.425 1.00 71.06 175 ASP A N 1
ATOM 1450 C CA . ASP A 1 175 ? -17.464 3.317 13.199 1.00 71.06 175 ASP A CA 1
ATOM 1451 C C . ASP A 1 175 ? -17.282 2.067 12.307 1.00 71.06 175 ASP A C 1
ATOM 1453 O O . ASP A 1 175 ? -17.520 2.114 11.099 1.00 71.06 175 ASP A O 1
ATOM 1457 N N . HIS A 1 176 ? -16.799 0.952 12.861 1.00 74.31 176 HIS A N 1
ATOM 1458 C CA . HIS A 1 176 ? -16.630 -0.302 12.121 1.00 74.31 176 HIS A CA 1
ATOM 1459 C C . HIS A 1 176 ? -16.951 -1.527 12.978 1.00 74.31 176 HIS A C 1
ATOM 1461 O O . HIS A 1 176 ? -16.923 -1.480 14.206 1.00 74.31 176 HIS A O 1
ATOM 1467 N N . CYS A 1 177 ? -17.260 -2.634 12.308 1.00 80.69 177 CYS A N 1
ATOM 1468 C CA . CYS A 1 177 ? -17.462 -3.931 12.932 1.00 80.69 177 CYS A CA 1
ATOM 1469 C C . CYS A 1 177 ? -16.146 -4.721 12.922 1.00 80.69 177 CYS A C 1
ATOM 1471 O O . CYS A 1 177 ? -15.495 -4.818 11.883 1.00 80.69 177 CYS A O 1
ATOM 1473 N N . ASP A 1 178 ? -15.754 -5.266 14.070 1.00 80.12 178 ASP A N 1
ATOM 1474 C CA . ASP A 1 178 ? -14.498 -5.999 14.261 1.00 80.12 178 ASP A CA 1
ATOM 1475 C C . ASP A 1 178 ? -14.752 -7.274 15.080 1.00 80.12 178 ASP A C 1
ATOM 1477 O O . ASP A 1 178 ? -15.792 -7.427 15.723 1.00 80.12 178 ASP A O 1
ATOM 1481 N N . THR A 1 179 ? -13.809 -8.207 15.063 1.00 83.25 179 THR A N 1
ATOM 1482 C CA . THR A 1 179 ? -13.875 -9.451 15.827 1.00 83.25 179 THR A CA 1
ATOM 1483 C C . THR A 1 179 ? -13.741 -9.163 17.322 1.00 83.25 179 THR A C 1
ATOM 1485 O O . THR A 1 179 ? -12.918 -8.355 17.759 1.00 83.25 179 THR A O 1
ATOM 1488 N N . ILE A 1 180 ? -14.523 -9.857 18.148 1.00 81.88 180 ILE A N 1
ATOM 1489 C CA . ILE A 1 180 ? -14.387 -9.797 19.605 1.00 81.88 180 ILE A CA 1
ATOM 1490 C C . ILE A 1 180 ? -13.016 -10.366 19.986 1.00 81.88 180 ILE A C 1
ATOM 1492 O O . ILE A 1 180 ? -12.795 -11.576 19.971 1.00 81.88 180 ILE A O 1
ATOM 1496 N N . GLN A 1 181 ? -12.087 -9.494 20.369 1.00 65.75 181 GLN A N 1
ATOM 1497 C CA . GLN A 1 181 ? -10.823 -9.915 20.961 1.00 65.75 181 GLN A CA 1
ATOM 1498 C C . GLN A 1 181 ? -11.048 -10.226 22.442 1.00 65.75 181 GLN A C 1
ATOM 1500 O O . GLN A 1 181 ? -11.307 -9.333 23.249 1.00 65.75 181 GLN A O 1
ATOM 1505 N N . THR A 1 182 ? -10.934 -11.499 22.829 1.00 50.62 182 THR A N 1
ATOM 1506 C CA . THR A 1 182 ? -10.884 -11.875 24.247 1.00 50.62 182 THR A CA 1
ATOM 1507 C C . THR A 1 182 ? -9.695 -11.174 24.911 1.00 50.62 182 THR A C 1
ATOM 1509 O O . THR A 1 182 ? -8.553 -11.290 24.467 1.00 50.62 182 THR A O 1
ATOM 1512 N N . SER A 1 183 ? -9.989 -10.425 25.969 1.00 44.41 183 SER A N 1
ATOM 1513 C CA . SER A 1 183 ? -9.211 -9.338 26.579 1.00 44.41 183 SER A CA 1
ATOM 1514 C C . SER A 1 183 ? -7.812 -9.661 27.132 1.00 44.41 183 SER A C 1
ATOM 1516 O O . SER A 1 183 ? -7.167 -8.773 27.687 1.00 44.41 183 SER A O 1
ATOM 1518 N N . SER A 1 184 ? -7.274 -10.870 26.971 1.00 39.72 184 SER A N 1
ATOM 1519 C CA . SER A 1 184 ? -5.957 -11.229 27.519 1.00 39.72 184 SER A CA 1
ATOM 1520 C C . SER A 1 184 ? -4.762 -10.824 26.641 1.00 39.72 184 SER A C 1
ATOM 1522 O O . SER A 1 184 ? -3.633 -10.828 27.127 1.00 39.72 184 SER A O 1
ATOM 1524 N N . ALA A 1 185 ? -4.969 -10.437 25.375 1.00 41.91 185 ALA A N 1
ATOM 1525 C CA . ALA A 1 185 ? -3.866 -10.199 24.432 1.00 41.91 185 ALA A CA 1
ATOM 1526 C C . ALA A 1 185 ? -3.466 -8.721 24.216 1.00 41.91 185 ALA A C 1
ATOM 1528 O O . ALA A 1 185 ? -2.381 -8.471 23.685 1.00 41.91 185 ALA A O 1
ATOM 1529 N N . LEU A 1 186 ? -4.286 -7.739 24.622 1.00 42.38 186 LEU A N 1
ATOM 1530 C CA . LEU A 1 186 ? -4.041 -6.318 24.296 1.00 42.38 186 LEU A CA 1
ATOM 1531 C C . LEU A 1 186 ? -3.727 -5.389 25.466 1.00 42.38 186 LEU A C 1
ATOM 1533 O O . LEU A 1 186 ? -3.166 -4.324 25.230 1.00 42.38 186 LEU A O 1
ATOM 1537 N N . GLN A 1 187 ? -4.010 -5.765 26.714 1.00 37.47 187 GLN A N 1
ATOM 1538 C CA . GLN A 1 187 ? -3.868 -4.819 27.831 1.00 37.47 187 GLN A CA 1
ATOM 1539 C C . GLN A 1 187 ? -2.425 -4.547 28.292 1.00 37.47 187 GLN A C 1
ATOM 1541 O O . GLN A 1 187 ? -2.223 -3.631 29.076 1.00 37.47 187 GLN A O 1
ATOM 1546 N N . ASN A 1 188 ? -1.411 -5.266 27.793 1.00 31.55 188 ASN A N 1
ATOM 1547 C CA . ASN A 1 188 ? -0.028 -5.130 28.286 1.00 31.55 188 ASN A CA 1
ATOM 1548 C C . ASN A 1 188 ? 1.037 -4.864 27.221 1.00 31.55 188 ASN A C 1
ATOM 1550 O O . ASN A 1 188 ? 2.231 -5.000 27.487 1.00 31.55 188 ASN A O 1
ATOM 1554 N N . LYS A 1 189 ? 0.650 -4.450 26.017 1.00 34.12 189 LYS A N 1
ATOM 1555 C CA . LYS A 1 189 ? 1.631 -3.989 25.040 1.00 34.12 189 LYS A CA 1
ATOM 1556 C C . LYS A 1 189 ? 1.459 -2.492 24.862 1.00 34.12 189 LYS A C 1
ATOM 1558 O O . LYS A 1 189 ? 0.620 -2.033 24.096 1.00 34.12 189 LYS A O 1
ATOM 1563 N N . HIS A 1 190 ? 2.313 -1.736 25.556 1.00 31.16 190 HIS A N 1
ATOM 1564 C CA . HIS A 1 190 ? 2.836 -0.487 25.014 1.00 31.16 190 HIS A CA 1
ATOM 1565 C C . HIS A 1 190 ? 3.443 -0.829 23.656 1.00 31.16 190 HIS A C 1
ATOM 1567 O O . HIS A 1 190 ? 4.623 -1.155 23.528 1.00 31.16 190 HIS A O 1
ATOM 1573 N N . TYR A 1 191 ? 2.599 -0.849 22.638 1.00 33.12 191 TYR A N 1
ATOM 1574 C CA . TYR A 1 191 ? 3.037 -0.990 21.280 1.00 33.12 191 TYR A CA 1
ATOM 1575 C C . TYR A 1 191 ? 3.692 0.336 20.907 1.00 33.12 191 TYR A C 1
ATOM 1577 O O . TYR A 1 191 ? 3.055 1.244 20.382 1.00 33.12 191 TYR A O 1
ATOM 1585 N N . SER A 1 192 ? 4.991 0.451 21.184 1.00 25.53 192 SER A N 1
ATOM 1586 C CA . SER A 1 192 ? 5.865 1.352 20.437 1.00 25.53 192 SER A CA 1
ATOM 1587 C C . SER A 1 192 ? 5.986 0.784 19.020 1.00 25.53 192 SER A C 1
ATOM 1589 O O . SER A 1 192 ? 7.001 0.218 18.617 1.00 25.53 192 SER A O 1
ATOM 1591 N N . PHE A 1 193 ? 4.874 0.812 18.286 1.00 30.20 193 PHE A N 1
ATOM 1592 C CA . PHE A 1 193 ? 4.802 0.398 16.900 1.00 30.20 193 PHE A CA 1
ATOM 1593 C C . PHE A 1 193 ? 5.376 1.540 16.069 1.00 30.20 193 PHE A C 1
ATOM 1595 O O . PHE A 1 193 ? 4.657 2.369 15.522 1.00 30.20 193 PHE A O 1
ATOM 1602 N N . THR A 1 194 ? 6.699 1.548 15.919 1.00 27.55 194 THR A N 1
ATOM 1603 C CA . THR A 1 194 ? 7.311 2.163 14.736 1.00 27.55 194 THR A CA 1
ATOM 1604 C C . THR A 1 194 ? 7.063 1.209 13.560 1.00 27.55 194 THR A C 1
ATOM 1606 O O . THR A 1 194 ? 7.975 0.551 13.072 1.00 27.55 194 THR A O 1
ATOM 1609 N N . PHE A 1 195 ? 5.793 1.017 13.183 1.00 33.78 195 PHE A N 1
ATOM 1610 C CA . PHE A 1 195 ? 5.396 0.137 12.085 1.00 33.78 195 PHE A CA 1
ATOM 1611 C C . PHE A 1 195 ? 5.404 0.946 10.793 1.00 33.78 195 PHE A C 1
ATOM 1613 O O . PHE A 1 195 ? 4.436 1.608 10.426 1.00 33.78 195 PHE A O 1
ATOM 1620 N N . SER A 1 196 ? 6.535 0.894 10.099 1.00 27.52 196 SER A N 1
ATOM 1621 C CA . 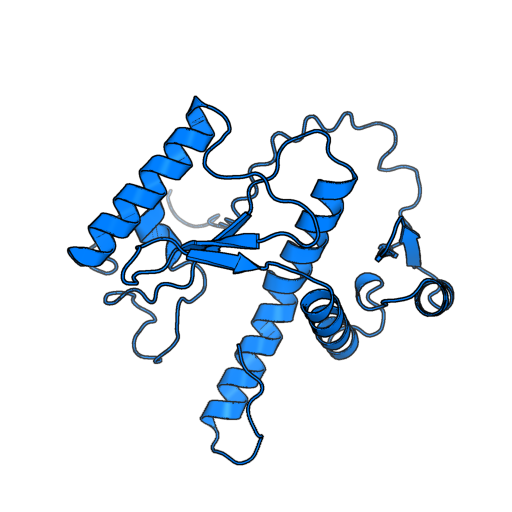SER A 1 196 ? 6.580 1.182 8.672 1.00 27.52 196 SER A CA 1
ATOM 1622 C C . SER A 1 196 ? 5.858 0.035 7.968 1.00 27.52 196 SER A C 1
ATOM 1624 O O . SER A 1 196 ? 6.474 -0.988 7.682 1.00 27.52 196 SER A O 1
ATOM 1626 N N . ILE A 1 197 ? 4.554 0.161 7.711 1.00 35.38 197 ILE A N 1
ATOM 1627 C CA . ILE A 1 197 ? 3.894 -0.723 6.744 1.00 35.38 197 ILE A CA 1
ATOM 1628 C C . ILE A 1 197 ? 4.401 -0.312 5.361 1.00 35.38 197 ILE A C 1
ATOM 1630 O O . ILE A 1 197 ? 3.810 0.499 4.656 1.00 35.38 197 ILE A O 1
ATOM 1634 N N . VAL A 1 198 ? 5.544 -0.873 4.988 1.00 32.34 198 VAL A N 1
ATOM 1635 C CA . VAL A 1 198 ? 5.714 -1.390 3.639 1.00 32.34 198 VAL A CA 1
ATOM 1636 C C . VAL A 1 198 ? 5.121 -2.791 3.736 1.00 32.34 198 VAL A C 1
ATOM 1638 O O . VAL A 1 198 ? 5.659 -3.615 4.475 1.00 32.34 198 VAL A O 1
ATOM 1641 N N . VAL A 1 199 ? 3.990 -3.072 3.080 1.00 29.03 199 VAL A N 1
ATOM 1642 C CA . VAL A 1 199 ? 3.569 -4.470 2.885 1.00 29.03 199 VAL A CA 1
ATOM 1643 C C . VAL A 1 199 ? 4.582 -5.082 1.920 1.00 29.03 199 VAL A C 1
ATOM 1645 O O . VAL A 1 199 ? 4.398 -5.088 0.711 1.00 29.03 199 VAL A O 1
ATOM 1648 N N . LEU A 1 200 ? 5.713 -5.505 2.480 1.00 29.69 200 LEU A N 1
ATOM 1649 C CA . LEU A 1 200 ? 6.768 -6.259 1.833 1.00 29.69 200 LEU A CA 1
ATOM 1650 C C . LEU A 1 200 ? 6.743 -7.645 2.477 1.00 29.69 200 LEU A C 1
ATOM 1652 O O . LEU A 1 200 ? 7.500 -7.936 3.403 1.00 29.69 200 LEU A O 1
ATOM 1656 N N . THR A 1 201 ? 5.826 -8.507 2.048 1.00 24.73 201 THR A N 1
ATOM 1657 C CA . THR A 1 201 ? 5.842 -9.905 2.488 1.00 24.73 201 THR A CA 1
ATOM 1658 C C . THR A 1 201 ? 6.853 -10.668 1.631 1.00 24.73 201 THR A C 1
ATOM 1660 O O . THR A 1 201 ? 6.490 -11.359 0.687 1.00 24.73 201 THR A O 1
ATOM 1663 N N . PHE A 1 202 ? 8.145 -10.534 1.946 1.00 27.67 202 PHE A N 1
ATOM 1664 C CA . PHE A 1 202 ? 9.165 -11.480 1.487 1.00 27.67 202 PHE A CA 1
ATOM 1665 C C . PHE A 1 202 ? 9.259 -12.632 2.484 1.00 27.67 202 PHE A C 1
ATOM 1667 O O . PHE A 1 202 ? 9.814 -12.495 3.571 1.00 27.67 202 PHE A O 1
ATOM 1674 N N . LEU A 1 203 ? 8.757 -13.794 2.076 1.00 22.94 203 LEU A N 1
ATOM 1675 C CA . LEU A 1 203 ? 9.149 -15.087 2.624 1.00 22.94 203 LEU A CA 1
ATOM 1676 C C . LEU A 1 203 ? 10.169 -15.699 1.649 1.00 22.94 203 LEU A C 1
ATOM 1678 O O . LEU A 1 203 ? 9.870 -16.640 0.926 1.00 22.94 203 LEU A O 1
ATOM 1682 N N . ILE A 1 204 ? 11.386 -15.139 1.596 1.00 26.14 204 ILE A N 1
ATOM 1683 C CA . ILE A 1 204 ? 12.553 -15.868 1.072 1.00 26.14 204 ILE A CA 1
ATOM 1684 C C . ILE A 1 204 ? 13.270 -16.453 2.279 1.00 26.14 204 ILE A C 1
ATOM 1686 O O . ILE A 1 204 ? 14.211 -15.893 2.829 1.00 26.14 204 ILE A O 1
ATOM 1690 N N . ASN A 1 205 ? 12.770 -17.605 2.704 1.00 27.97 205 ASN A N 1
ATOM 1691 C CA . ASN A 1 205 ? 13.589 -18.614 3.345 1.00 27.97 205 ASN A CA 1
ATOM 1692 C C . ASN A 1 205 ? 13.697 -19.733 2.316 1.00 27.97 205 ASN A C 1
ATOM 1694 O O . ASN A 1 205 ? 12.889 -20.641 2.363 1.00 27.97 205 ASN A O 1
ATOM 1698 N N . PHE A 1 206 ? 14.587 -19.619 1.328 1.00 28.53 206 PHE A N 1
ATOM 1699 C CA . PHE A 1 206 ? 15.184 -20.768 0.641 1.00 28.53 206 PHE A CA 1
ATOM 1700 C C . PHE A 1 206 ? 16.298 -20.296 -0.307 1.00 28.53 206 PHE A C 1
ATOM 1702 O O . PHE A 1 206 ? 16.075 -19.463 -1.178 1.00 28.53 206 PHE A O 1
ATOM 1709 N N . LEU A 1 207 ? 17.468 -20.919 -0.127 1.00 27.89 207 LEU A N 1
ATOM 1710 C CA . LEU A 1 207 ? 18.607 -21.008 -1.049 1.00 27.89 207 LEU A CA 1
ATOM 1711 C C . LEU A 1 207 ? 19.517 -19.780 -1.178 1.00 27.89 207 LEU A C 1
ATOM 1713 O O . LEU A 1 207 ? 19.525 -19.141 -2.214 1.00 27.89 207 LEU A O 1
ATOM 1717 N N . PHE A 1 208 ? 20.375 -19.561 -0.177 1.00 26.77 208 PHE A N 1
ATOM 1718 C CA . PHE A 1 208 ? 21.831 -19.519 -0.396 1.00 26.77 208 PHE A CA 1
ATOM 1719 C C . PHE A 1 208 ? 22.537 -20.019 0.875 1.00 26.77 208 PHE A C 1
ATOM 1721 O O . PHE A 1 208 ? 22.590 -19.336 1.897 1.00 26.77 208 PHE A O 1
ATOM 1728 N N . LYS A 1 209 ? 23.006 -21.266 0.802 1.00 31.83 209 LYS A N 1
ATOM 1729 C CA . LYS A 1 209 ? 24.187 -21.759 1.511 1.00 31.83 209 LYS A CA 1
ATOM 1730 C C . LYS A 1 209 ? 25.321 -21.770 0.498 1.00 31.83 209 LYS A C 1
ATOM 1732 O O . LYS A 1 209 ? 25.004 -22.061 -0.678 1.00 31.83 209 LYS A O 1
#

pLDDT: mean 71.06, std 19.52, range [22.94, 91.75]

Radius of gyration: 19.42 Å; chains: 1; bounding box: 52×38×52 Å

Secondary structure (DSSP, 8-state):
-----S-S-THHHHHHHHHHHHIIIIIHHHHHHHHHHHHH-SS----EEE-PPPTT-TTGGG--SS-TTTTHHHHTT---GGGPPPHHHHHHHHHHHHHHHHHHHHS-SSPPP-TT-PEEEE--STTSEEEE--S-HHHHHHHHHHHHHH-TT-GGG--SHHHHTTSTTEEEETTEEEE---TTTTTT-----------------S---

Sequence (209 aa):
MLIVDPSTTDKDYFNAFSWLIANYYCYCPSFYLFNYLATISSSSIYVYLFIHPSENWIFTPLHFNATHLTEIPYVFHNQFAATQLTPVETNLSLKLIKYFTSFHLSKQPWPSYKINQTIFIFDIGDHGIKTQFGYGKQMIEKCSVVLKYFDSDDCHAYLTEQECSKMKHCQWIGDHCDTIQTSSALQNKHYSFTFSIVVLTFLINFLFK